Protein AF-A0A377LPP9-F1 (afdb_monomer)

Organism: Enterobacter cloacae (NCBI:txid550)

InterPro domains:
  IPR012340 Nucleic acid-binding, OB-fold [G3DSA:2.40.50.140] (1-60)
  IPR012340 Nucleic acid-binding, OB-fold [SSF50249] (2-97)
  IPR027417 P-loop containing nucleoside triphosphate hydrolase [G3DSA:3.40.50.300] (129-237)
  IPR027417 P-loop containing nucleoside triphosphate hydrolase [SSF52540] (126-232)
  IPR033454 RecG, wedge domain [PF17191] (4-92)
  IPR047112 ATP-dependent DNA helicase RecG/Transcription-repair-coupling factor [PTHR47964] (2-232)

Radius of gyration: 35.15 Å; Cα contacts (8 Å, |Δi|>4): 228; chains: 1; bounding box: 82×68×80 Å

Mean predicted aligned error: 13.07 Å

Nearest PDB structures (foldseek):
  1gm5-assembly1_A  TM=6.684E-01  e=4.687E-09  Thermotoga maritima
  6ac6-assembly2_A  TM=9.155E-01  e=3.075E-01  Mycolicibacterium smegmatis MC2 155
  6ac8-assembly3_B  TM=7.344E-01  e=1.967E-01  Mycolicibacterium smegmatis MC2 155
  8c5y-assembly1_B  TM=3.964E-01  e=4.509E-01  Pyrococcus abyssi

pLDDT: mean 82.76, std 15.71, range [29.06, 96.25]

Secondary structure (DSSP, 8-state):
-EEEEEE-SS-EEEEEESS--HHHHHHT-TT-EEEEES-EEEETTEEEEES-EEEEE-SS------SS--------TT--HHHHHHHHHHHHHHHHHSPPPP-S-HHHHTTSPPHHHHHHHHHS--TTS-HHHHHTT-SHHHHHHHHHHHHHHHHHHHHHHHHHHTS-----B--HHHHHHHTTTSSSPPPHHHHHHHHHHHHHHTSSS---------TTS-HHHHHHHHHS--B---------------------

Structure (mmCIF, N/CA/C/O backbone):
data_AF-A0A377LPP9-F1
#
_entry.id   AF-A0A377LPP9-F1
#
loop_
_atom_site.group_PDB
_atom_site.id
_atom_site.type_symbol
_atom_site.label_atom_id
_atom_site.label_alt_id
_atom_site.label_comp_id
_atom_site.label_asym_id
_atom_site.label_entity_id
_atom_site.label_seq_id
_atom_site.pdbx_PDB_ins_code
_atom_site.Cartn_x
_atom_site.Cartn_y
_atom_site.Cartn_z
_atom_site.occupancy
_atom_site.B_iso_or_equiv
_atom_site.auth_seq_id
_atom_site.auth_comp_id
_atom_site.auth_asym_id
_atom_site.auth_atom_id
_atom_site.pdbx_PDB_model_num
ATOM 1 N N . MET A 1 1 ? -4.832 -7.764 38.577 1.00 83.69 1 MET A N 1
ATOM 2 C CA . MET A 1 1 ? -5.982 -8.136 37.727 1.00 83.69 1 MET A CA 1
ATOM 3 C C . MET A 1 1 ? -7.219 -7.376 38.187 1.00 83.69 1 MET A C 1
ATOM 5 O O . MET A 1 1 ? -7.525 -7.412 39.371 1.00 83.69 1 MET A O 1
ATOM 9 N N . MET A 1 2 ? -7.893 -6.678 37.275 1.00 89.69 2 MET A N 1
ATOM 10 C CA . MET A 1 2 ? -9.158 -5.977 37.513 1.00 89.69 2 MET A CA 1
ATOM 11 C C . MET A 1 2 ? -10.279 -6.705 36.769 1.00 89.69 2 MET A C 1
ATOM 13 O O . MET A 1 2 ? -10.082 -7.148 35.635 1.00 89.69 2 MET A O 1
ATOM 17 N N . THR A 1 3 ? -11.445 -6.820 37.402 1.00 91.00 3 THR A N 1
ATOM 18 C CA . THR A 1 3 ? -12.661 -7.331 36.759 1.00 91.00 3 THR A CA 1
ATOM 19 C C . THR A 1 3 ? -13.753 -6.279 36.850 1.00 91.00 3 THR A C 1
ATOM 21 O O . THR A 1 3 ? -13.881 -5.614 37.876 1.00 91.00 3 THR A O 1
ATOM 24 N N . CYS A 1 4 ? -14.491 -6.100 35.761 1.00 91.94 4 CYS A N 1
ATOM 25 C CA . CYS A 1 4 ? -15.640 -5.211 35.680 1.00 91.94 4 CYS A CA 1
ATOM 26 C C . CYS A 1 4 ? -16.805 -6.026 35.118 1.00 91.94 4 CYS A C 1
ATOM 28 O O . CYS A 1 4 ? -16.642 -6.708 34.106 1.00 91.94 4 CYS A O 1
ATOM 30 N N . GLN A 1 5 ? -17.947 -6.016 35.799 1.00 92.69 5 GLN A N 1
ATOM 31 C CA . GLN A 1 5 ? -19.149 -6.694 35.326 1.00 92.69 5 GLN A CA 1
ATOM 32 C C . GLN A 1 5 ? -20.027 -5.683 34.605 1.00 92.69 5 GLN A C 1
ATOM 34 O O . GLN A 1 5 ? -20.339 -4.629 35.155 1.00 92.69 5 GLN A O 1
ATOM 39 N N . ILE A 1 6 ? -20.418 -6.023 33.384 1.00 92.06 6 ILE A N 1
ATOM 40 C CA . ILE A 1 6 ? -21.368 -5.248 32.594 1.00 92.06 6 ILE A CA 1
ATOM 41 C C . ILE A 1 6 ? -22.641 -6.067 32.408 1.00 92.06 6 ILE A C 1
ATOM 43 O O . ILE A 1 6 ? -22.590 -7.295 32.319 1.00 92.06 6 ILE A O 1
ATOM 47 N N . SER A 1 7 ? -23.781 -5.383 32.373 1.00 90.19 7 SER A N 1
ATOM 48 C CA . SER A 1 7 ? -25.088 -5.991 32.139 1.00 90.19 7 SER A CA 1
ATOM 49 C C . SER A 1 7 ? -25.879 -5.149 31.151 1.00 90.19 7 SER A C 1
ATOM 51 O O . SER A 1 7 ? -25.859 -3.921 31.221 1.00 90.19 7 SER A O 1
ATOM 53 N N . ASP A 1 8 ? -26.581 -5.824 30.249 1.00 88.44 8 ASP A N 1
ATOM 54 C CA . ASP A 1 8 ? -27.534 -5.235 29.308 1.00 88.44 8 ASP A CA 1
ATOM 55 C C . ASP A 1 8 ? -28.998 -5.422 29.760 1.00 88.44 8 ASP A C 1
ATOM 57 O O . ASP A 1 8 ? -29.925 -5.123 29.013 1.00 88.44 8 ASP A O 1
ATOM 61 N N . GLY A 1 9 ? -29.211 -5.927 30.981 1.00 87.31 9 GLY A N 1
ATOM 62 C CA . GLY A 1 9 ? -30.522 -6.287 31.527 1.00 87.31 9 GLY A CA 1
ATOM 63 C C . GLY A 1 9 ? -30.959 -7.729 31.247 1.00 87.31 9 GLY A C 1
ATOM 64 O O . GLY A 1 9 ? -31.832 -8.229 31.953 1.00 87.31 9 GLY A O 1
ATOM 65 N N . THR A 1 10 ? -30.344 -8.425 30.286 1.00 90.25 10 THR A N 1
ATOM 66 C CA . THR A 1 10 ? -30.654 -9.832 29.962 1.00 90.25 10 THR A CA 1
ATOM 67 C C . THR A 1 10 ? -29.602 -10.805 30.484 1.00 90.25 10 THR A C 1
ATOM 69 O O . THR A 1 10 ? -29.908 -11.956 30.796 1.00 90.25 10 THR A O 1
ATOM 72 N N . GLY A 1 11 ? -28.364 -10.338 30.630 1.00 88.50 11 GLY A N 1
ATOM 73 C CA . GLY A 1 11 ? -27.263 -11.135 31.142 1.00 88.50 11 GLY A CA 1
ATOM 74 C C . GLY A 1 11 ? -26.175 -10.295 31.790 1.00 88.50 11 GLY A C 1
ATOM 75 O O . GLY A 1 11 ? -26.271 -9.071 31.915 1.00 88.50 11 GLY A O 1
ATOM 76 N N . ILE A 1 12 ? -25.124 -10.986 32.223 1.00 92.56 12 ILE A N 1
ATOM 77 C CA . ILE A 1 12 ? -23.918 -10.381 32.785 1.00 92.56 12 ILE A CA 1
ATOM 78 C C . ILE A 1 12 ? -22.717 -10.928 32.022 1.00 92.56 12 ILE A C 1
ATOM 80 O O . ILE A 1 12 ? -22.589 -12.140 31.830 1.00 92.56 12 ILE A O 1
ATOM 84 N N . LEU A 1 13 ? -21.817 -10.032 31.628 1.00 94.00 13 LEU A N 1
ATOM 85 C CA . LEU A 1 13 ? -20.527 -10.366 31.042 1.00 94.00 13 LEU A CA 1
ATOM 86 C C . LEU A 1 13 ? -19.410 -9.760 31.892 1.00 94.00 13 LEU A C 1
ATOM 88 O O . LEU A 1 13 ? -19.489 -8.615 32.337 1.00 94.00 13 LEU A O 1
ATOM 92 N N . THR A 1 14 ? -18.352 -10.535 32.124 1.00 94.19 14 THR A N 1
ATOM 93 C CA . THR A 1 14 ? -17.194 -10.075 32.900 1.00 94.19 14 THR A CA 1
ATOM 94 C C . THR A 1 14 ? -16.076 -9.601 31.975 1.00 94.19 14 THR A C 1
ATOM 96 O O . THR A 1 14 ? -15.473 -10.390 31.252 1.00 94.19 14 THR A O 1
ATOM 99 N N . MET A 1 15 ? -15.731 -8.319 32.034 1.00 93.25 15 MET A N 1
ATOM 100 C CA . MET A 1 15 ? -14.530 -7.777 31.400 1.00 93.25 15 MET A CA 1
ATOM 101 C C . MET A 1 15 ? -13.328 -7.972 32.326 1.00 93.25 15 MET A C 1
ATOM 103 O O . MET A 1 15 ? -13.357 -7.569 33.494 1.00 93.25 15 MET A O 1
ATOM 107 N N . ARG A 1 16 ? -12.252 -8.573 31.815 1.00 92.19 16 ARG A N 1
ATOM 108 C CA . ARG A 1 16 ? -11.035 -8.874 32.577 1.00 92.19 16 ARG A CA 1
ATOM 109 C C . ARG A 1 16 ? -9.830 -8.132 32.014 1.00 92.19 16 ARG A C 1
ATOM 111 O O . ARG A 1 16 ? -9.505 -8.263 30.837 1.00 92.19 16 ARG A O 1
ATOM 118 N N . PHE A 1 17 ? -9.115 -7.438 32.896 1.00 91.56 17 PHE A N 1
ATOM 119 C CA . PHE A 1 17 ? -7.888 -6.715 32.571 1.00 91.56 17 PHE A CA 1
ATOM 120 C C . PHE A 1 17 ? -6.732 -7.199 33.457 1.00 91.56 17 PHE A C 1
ATOM 122 O O . PHE A 1 17 ? -6.772 -7.063 34.685 1.00 91.56 17 PHE A O 1
ATOM 129 N N . PHE A 1 18 ? -5.682 -7.757 32.853 1.00 88.06 18 PHE A N 1
ATOM 130 C CA . PHE A 1 18 ? -4.459 -8.130 33.571 1.00 88.06 18 PHE A CA 1
ATOM 131 C C . PHE A 1 18 ? -3.596 -6.899 33.857 1.00 88.06 18 PHE A C 1
ATOM 133 O O . PHE A 1 18 ? -3.227 -6.675 35.010 1.00 88.06 18 PHE A O 1
ATOM 140 N N . ASN A 1 19 ? -3.413 -6.052 32.841 1.00 83.38 19 ASN A N 1
ATOM 141 C CA . ASN A 1 19 ? -2.736 -4.759 32.938 1.00 83.38 19 ASN A CA 1
ATOM 142 C C . ASN A 1 19 ? -3.756 -3.617 32.987 1.00 83.38 19 ASN A C 1
ATOM 144 O O . ASN A 1 19 ? -4.552 -3.457 32.060 1.00 83.38 19 ASN A O 1
ATOM 148 N N . PHE A 1 20 ? -3.733 -2.825 34.061 1.00 86.56 20 PHE A N 1
ATOM 149 C CA . PHE A 1 20 ? -4.618 -1.675 34.238 1.00 86.56 20 PHE A CA 1
ATOM 150 C C . PHE A 1 20 ? -3.944 -0.536 35.000 1.00 86.56 20 PHE A C 1
ATOM 152 O O . PHE A 1 20 ? -2.993 -0.757 35.745 1.00 86.56 20 PHE A O 1
ATOM 159 N N . ASN A 1 21 ? -4.452 0.684 34.820 1.00 85.94 21 ASN A N 1
ATOM 160 C CA . ASN A 1 21 ? -4.025 1.867 35.563 1.00 85.94 21 ASN A CA 1
ATOM 161 C C . ASN A 1 21 ? -5.194 2.452 36.379 1.00 85.94 21 ASN A C 1
ATOM 163 O O . ASN A 1 21 ? -6.354 2.063 36.211 1.00 85.94 21 ASN A O 1
ATOM 167 N N . ALA A 1 22 ? -4.886 3.393 37.275 1.00 87.06 22 ALA A N 1
ATOM 168 C CA . ALA A 1 22 ? -5.891 4.034 38.125 1.00 87.06 22 ALA A CA 1
ATOM 169 C C . ALA A 1 22 ? -6.962 4.782 37.309 1.00 87.06 22 ALA A C 1
ATOM 171 O O . ALA A 1 22 ? -8.141 4.724 37.647 1.00 87.06 22 ALA A O 1
ATOM 172 N N . ALA A 1 23 ? -6.571 5.412 36.196 1.00 85.94 23 ALA A N 1
ATOM 173 C CA . ALA A 1 23 ? -7.496 6.100 35.299 1.00 85.94 23 ALA A CA 1
ATOM 174 C C . ALA A 1 23 ? -8.552 5.147 34.711 1.00 85.94 23 ALA A C 1
ATOM 176 O O . ALA A 1 23 ? -9.738 5.465 34.729 1.00 85.94 23 ALA A O 1
ATOM 177 N N . MET A 1 24 ? -8.146 3.950 34.271 1.00 86.38 24 MET A N 1
ATOM 178 C CA . MET A 1 24 ? -9.060 2.924 33.768 1.00 86.38 24 MET A CA 1
ATOM 179 C C . MET A 1 24 ? -10.048 2.482 34.851 1.00 86.38 24 MET A C 1
ATOM 181 O O . MET A 1 24 ? -11.252 2.461 34.596 1.00 86.38 24 MET A O 1
ATOM 185 N N . LYS A 1 25 ? -9.565 2.207 36.069 1.00 86.62 25 LYS A N 1
ATOM 186 C CA . LYS A 1 25 ? -10.429 1.851 37.205 1.00 86.62 25 LYS A CA 1
ATOM 187 C C . LYS A 1 25 ? -11.464 2.944 37.501 1.00 86.62 25 LYS A C 1
ATOM 189 O O . LYS A 1 25 ? -12.626 2.627 37.716 1.00 86.62 25 LYS A O 1
ATOM 194 N N . ASN A 1 26 ? -11.054 4.212 37.473 1.00 86.44 26 ASN A N 1
ATOM 195 C CA . ASN A 1 26 ? -11.946 5.344 37.731 1.00 86.44 26 ASN A CA 1
ATOM 196 C C . ASN A 1 26 ? -12.954 5.560 36.591 1.00 86.44 26 ASN A C 1
ATOM 198 O O . ASN A 1 26 ? -14.099 5.920 36.847 1.00 86.44 26 ASN A O 1
ATOM 202 N N . SER A 1 27 ? -12.548 5.319 35.339 1.00 85.38 27 SER A N 1
ATOM 203 C CA . SER A 1 27 ? -13.442 5.427 34.178 1.00 85.38 27 SER A CA 1
ATOM 204 C C . SER A 1 27 ? -14.536 4.355 34.175 1.00 85.38 27 SER A C 1
ATOM 206 O O . SER A 1 27 ? -15.661 4.631 33.777 1.00 85.38 27 SER A O 1
ATOM 208 N N . LEU A 1 28 ? -14.230 3.154 34.677 1.00 88.69 28 LEU A N 1
ATOM 209 C CA . LEU A 1 28 ? -15.149 2.015 34.770 1.00 88.69 28 LEU A CA 1
ATOM 210 C C . LEU A 1 28 ? -15.847 1.947 36.140 1.00 88.69 28 LEU A C 1
ATOM 212 O O . LEU A 1 28 ? -16.039 0.868 36.702 1.00 88.69 28 LEU A O 1
ATOM 216 N N . ALA A 1 29 ? -16.199 3.107 36.699 1.00 86.44 29 ALA A N 1
ATOM 217 C CA . ALA A 1 29 ? -16.970 3.183 37.932 1.00 86.44 29 ALA A CA 1
ATOM 218 C C . ALA A 1 29 ? -18.397 2.641 37.737 1.00 86.44 29 ALA A C 1
ATOM 220 O O . ALA A 1 29 ? -18.973 2.708 36.649 1.00 86.44 29 ALA A O 1
ATOM 221 N N . THR A 1 30 ? -18.980 2.123 38.817 1.00 87.81 30 THR A N 1
ATOM 222 C CA . THR A 1 30 ? -20.346 1.592 38.823 1.00 87.81 30 THR A CA 1
ATOM 223 C C . THR A 1 30 ? -21.351 2.633 38.327 1.00 87.81 30 THR A C 1
ATOM 225 O O . THR A 1 30 ? -21.259 3.808 38.673 1.00 87.81 30 THR A O 1
ATOM 228 N N . GLY A 1 31 ? -22.323 2.190 37.527 1.00 85.88 31 GLY A N 1
ATOM 229 C CA . GLY A 1 31 ? -23.376 3.046 36.971 1.00 85.88 31 GLY A CA 1
ATOM 230 C C . GLY A 1 31 ? -23.037 3.681 35.620 1.00 85.88 31 GLY A C 1
ATOM 231 O O . GLY A 1 31 ? -23.916 4.265 34.994 1.00 85.88 31 GLY A O 1
ATOM 232 N N . ARG A 1 32 ? -21.800 3.537 35.127 1.00 86.25 32 ARG A N 1
ATOM 233 C CA . ARG A 1 32 ? -21.422 3.999 33.786 1.00 86.25 32 ARG A CA 1
ATOM 234 C C . ARG A 1 32 ? -21.884 3.028 32.700 1.00 86.25 32 ARG A C 1
ATOM 236 O O . ARG A 1 32 ? -21.791 1.812 32.862 1.00 86.25 32 ARG A O 1
ATOM 243 N N . ARG A 1 33 ? -22.323 3.571 31.561 1.00 85.88 33 ARG A N 1
ATOM 244 C CA . ARG A 1 33 ? -22.554 2.792 30.337 1.00 85.88 33 ARG A CA 1
ATOM 245 C C . ARG A 1 33 ? -21.243 2.603 29.587 1.00 85.88 33 ARG A C 1
ATOM 247 O O . ARG A 1 33 ? -20.455 3.538 29.450 1.00 85.88 33 ARG A O 1
ATOM 254 N N . VAL A 1 34 ? -21.017 1.390 29.098 1.00 88.12 34 VAL A N 1
ATOM 255 C CA . VAL A 1 34 ? -19.781 1.014 28.411 1.00 88.12 34 VAL A CA 1
ATOM 256 C C . VAL A 1 34 ? -20.133 0.304 27.114 1.00 88.12 34 VAL A C 1
ATOM 258 O O . VAL A 1 34 ? -20.890 -0.662 27.117 1.00 88.12 34 VAL A O 1
ATOM 261 N N . LEU A 1 35 ? -19.555 0.772 26.013 1.00 87.12 35 LEU A N 1
ATOM 262 C CA . LEU A 1 35 ? -19.480 0.027 24.763 1.00 87.12 35 LEU A CA 1
ATOM 263 C C . LEU A 1 35 ? -18.208 -0.809 24.816 1.00 87.12 35 LEU A C 1
ATOM 265 O O . LEU A 1 35 ? -17.119 -0.248 24.922 1.00 87.12 35 LEU A O 1
ATOM 269 N N . ALA A 1 36 ? -18.342 -2.129 24.769 1.00 88.38 36 ALA A N 1
ATOM 270 C CA . ALA A 1 36 ? -17.217 -3.052 24.759 1.00 88.38 36 ALA A CA 1
ATOM 271 C C . ALA A 1 36 ? -17.227 -3.865 23.462 1.00 88.38 36 ALA A C 1
ATOM 273 O O . ALA A 1 36 ? -18.268 -4.373 23.049 1.00 88.38 36 ALA A O 1
ATOM 274 N N . TYR A 1 37 ? -16.058 -3.995 22.842 1.00 87.31 37 TYR A N 1
ATOM 275 C CA . TYR A 1 37 ? -15.826 -4.811 21.661 1.00 87.31 37 TYR A CA 1
ATOM 276 C C . TYR A 1 37 ? -14.675 -5.778 21.929 1.00 87.31 37 TYR A C 1
ATOM 278 O O . TYR A 1 37 ? -13.595 -5.394 22.384 1.00 87.31 37 TYR A O 1
ATOM 286 N N . GLY A 1 38 ? -14.909 -7.055 21.655 1.00 87.56 38 GLY A N 1
ATOM 287 C CA . GLY A 1 38 ? -13.921 -8.101 21.858 1.00 87.56 38 GLY A CA 1
ATOM 288 C C . GLY A 1 38 ? -14.527 -9.490 21.747 1.00 87.56 38 GLY A C 1
ATOM 289 O O . GLY A 1 38 ? -15.739 -9.664 21.634 1.00 87.56 38 GLY A O 1
ATOM 290 N N . GLU A 1 39 ? -13.659 -10.493 21.791 1.00 91.50 39 GLU A N 1
ATOM 291 C CA . GLU A 1 39 ? -14.069 -11.891 21.748 1.00 91.50 39 GLU A CA 1
ATOM 292 C C . GLU A 1 39 ? -14.652 -12.314 23.106 1.00 91.50 39 GLU A C 1
ATOM 294 O O . GLU A 1 39 ? -13.959 -12.297 24.129 1.00 91.50 39 GLU A O 1
ATOM 299 N N . ALA A 1 40 ? -15.930 -12.701 23.120 1.00 92.25 40 ALA A N 1
ATOM 300 C CA . ALA A 1 40 ? -16.576 -13.262 24.301 1.00 92.25 40 ALA A CA 1
ATOM 301 C C . ALA A 1 40 ? -16.269 -14.762 24.407 1.00 92.25 40 ALA A C 1
ATOM 303 O O . ALA A 1 40 ? -16.637 -15.549 23.535 1.00 92.25 40 ALA A O 1
ATOM 304 N N . LYS A 1 41 ? -15.622 -15.171 25.500 1.00 91.69 41 LYS A N 1
ATOM 305 C CA . LYS A 1 41 ? -15.301 -16.572 25.806 1.00 91.69 41 LYS A CA 1
ATOM 306 C C . LYS A 1 41 ? -16.061 -17.043 27.030 1.00 91.69 41 LYS A C 1
ATOM 308 O O . LYS A 1 41 ? -16.430 -16.261 27.901 1.00 91.69 41 LYS A O 1
ATOM 313 N N . ARG A 1 42 ? -16.285 -18.351 27.124 1.00 91.62 42 ARG A N 1
ATOM 314 C CA . ARG A 1 42 ? -16.904 -18.957 28.304 1.00 91.62 42 ARG A CA 1
ATOM 315 C C . ARG A 1 42 ? -15.833 -19.166 29.377 1.00 91.62 42 ARG A C 1
ATOM 317 O O . ARG A 1 42 ? -14.965 -20.021 29.231 1.00 91.62 42 ARG A O 1
ATOM 324 N N . GLY A 1 43 ? -15.880 -18.354 30.424 1.00 84.06 43 GLY A N 1
ATOM 325 C CA . GLY A 1 43 ? -15.017 -18.449 31.596 1.00 84.06 43 GLY A CA 1
ATOM 326 C C . GLY A 1 43 ? -15.620 -19.310 32.707 1.00 84.06 43 GLY A C 1
ATOM 327 O O . GLY A 1 43 ? -16.716 -19.857 32.588 1.00 84.06 43 GLY A O 1
ATOM 328 N N . LYS A 1 44 ? -14.910 -19.383 33.839 1.00 80.06 44 LYS A N 1
ATOM 329 C CA . LYS A 1 44 ? -15.309 -20.178 35.018 1.00 80.06 44 LYS A CA 1
ATOM 330 C C . LYS A 1 44 ? -16.650 -19.745 35.632 1.00 80.06 44 LYS A C 1
ATOM 332 O O . LYS A 1 44 ? -17.350 -20.576 36.195 1.00 80.06 44 LYS A O 1
ATOM 337 N N . TYR A 1 45 ? -16.993 -18.460 35.527 1.00 80.12 45 TYR A N 1
ATOM 338 C CA . TYR A 1 45 ? -18.174 -17.863 36.165 1.00 80.12 45 TYR A CA 1
ATOM 339 C C . TYR A 1 45 ? -19.191 -17.293 35.164 1.00 80.12 45 TYR A C 1
ATOM 341 O O . TYR A 1 45 ? -20.088 -16.559 35.560 1.00 80.12 45 TYR A O 1
ATOM 349 N N . GLY A 1 46 ? -19.053 -17.603 33.871 1.00 88.75 46 GLY A N 1
ATOM 350 C CA . GLY A 1 46 ? -19.923 -17.075 32.817 1.00 88.75 46 GLY A CA 1
ATOM 351 C C . GLY A 1 46 ? -19.141 -16.535 31.626 1.00 88.75 46 GLY A C 1
ATOM 352 O O . GLY A 1 46 ? -17.961 -16.838 31.458 1.00 88.75 46 GLY A O 1
ATOM 353 N N . ALA A 1 47 ? -19.808 -15.754 30.779 1.00 92.88 47 ALA A N 1
ATOM 354 C CA . ALA A 1 47 ? -19.165 -15.103 29.645 1.00 92.88 47 ALA A CA 1
ATOM 355 C C . ALA A 1 47 ? -18.145 -14.059 30.126 1.00 92.88 47 ALA A C 1
ATOM 357 O O . ALA A 1 47 ? -18.428 -13.247 31.011 1.00 92.88 47 ALA A O 1
ATOM 358 N N . GLU A 1 48 ? -16.956 -14.073 29.532 1.00 93.88 48 GLU A N 1
ATOM 359 C CA . GLU A 1 48 ? -15.892 -13.126 29.822 1.00 93.88 48 GLU A CA 1
ATOM 360 C C . GLU A 1 48 ? -15.190 -12.629 28.559 1.00 93.88 48 GLU A C 1
ATOM 362 O O . GLU A 1 48 ? -15.011 -13.369 27.595 1.00 93.88 48 GLU A O 1
ATOM 367 N N . MET A 1 49 ? -14.766 -11.367 28.586 1.00 94.00 49 MET A N 1
ATOM 368 C CA . MET A 1 49 ? -13.904 -10.761 27.571 1.00 94.00 49 MET A CA 1
ATOM 369 C C . MET A 1 49 ? -12.568 -10.401 28.212 1.00 94.00 49 MET A C 1
ATOM 371 O O . MET A 1 49 ? -12.522 -9.688 29.219 1.00 94.00 49 MET A O 1
ATOM 375 N N . ILE A 1 50 ? -11.473 -10.886 27.632 1.00 91.31 50 ILE A N 1
ATOM 376 C CA . ILE A 1 50 ? -10.117 -10.588 28.098 1.00 91.31 50 ILE A CA 1
ATOM 377 C C . ILE A 1 50 ? -9.582 -9.414 27.286 1.00 91.31 50 ILE A C 1
ATOM 379 O O . ILE A 1 50 ? -9.487 -9.514 26.069 1.00 91.31 50 ILE A O 1
ATOM 383 N N . HIS A 1 51 ? -9.213 -8.326 27.963 1.00 88.00 51 HIS A N 1
ATOM 384 C CA . HIS A 1 51 ? -8.717 -7.099 27.333 1.00 88.00 51 HIS A CA 1
ATOM 385 C C . HIS A 1 51 ? -9.576 -6.599 26.149 1.00 88.00 51 HIS A C 1
ATOM 387 O O . HIS A 1 51 ? -9.027 -6.346 25.077 1.00 88.00 51 HIS A O 1
ATOM 393 N N . PRO A 1 52 ? -10.905 -6.436 26.322 1.00 89.25 52 PRO A N 1
ATOM 394 C CA . PRO A 1 52 ? -11.732 -5.840 25.277 1.00 89.25 52 PRO A CA 1
ATOM 395 C C . PRO A 1 52 ? -11.317 -4.387 25.021 1.00 89.25 52 PRO A C 1
ATOM 397 O O . PRO A 1 52 ? -10.915 -3.668 25.945 1.00 89.25 52 PRO A O 1
ATOM 400 N N . GLU A 1 53 ? -11.477 -3.936 23.779 1.00 84.38 53 GLU A N 1
ATOM 401 C CA . GLU A 1 53 ? -11.522 -2.504 23.501 1.00 84.38 53 GLU A CA 1
ATOM 402 C C . GLU A 1 53 ? -12.834 -1.960 24.069 1.00 84.38 53 GLU A C 1
ATOM 404 O O . GLU A 1 53 ? -13.889 -2.582 23.933 1.00 84.38 53 GLU A O 1
ATOM 409 N N . TYR A 1 54 ? -12.786 -0.820 24.754 1.00 86.50 54 TYR A N 1
ATOM 410 C CA . TYR A 1 54 ? -13.980 -0.257 25.369 1.00 86.50 54 TYR A CA 1
ATOM 411 C C . TYR A 1 54 ? -14.005 1.267 25.293 1.00 86.50 54 TYR A C 1
ATOM 413 O O . TYR A 1 54 ? -12.969 1.934 25.247 1.00 86.50 54 TYR A O 1
ATOM 421 N N . ARG A 1 55 ? -15.217 1.818 25.313 1.00 82.56 55 ARG A N 1
ATOM 422 C CA . ARG A 1 55 ? -15.498 3.245 25.465 1.00 82.56 55 ARG A CA 1
ATOM 423 C C . ARG A 1 55 ? -16.533 3.436 26.559 1.00 82.56 55 ARG A C 1
ATOM 425 O O . ARG A 1 55 ? -17.565 2.771 26.565 1.00 82.56 55 ARG A O 1
ATOM 432 N N . VAL A 1 56 ? -16.253 4.355 27.475 1.00 83.75 56 VAL A N 1
ATOM 433 C CA . VAL A 1 56 ? -17.203 4.768 28.511 1.00 83.75 56 VAL A CA 1
ATOM 434 C C . VAL A 1 56 ? -18.044 5.901 27.940 1.00 83.75 56 VAL A C 1
ATOM 436 O O . VAL A 1 56 ? -17.488 6.897 27.479 1.00 83.75 56 VAL A O 1
ATOM 439 N N . GLN A 1 57 ? -19.363 5.742 27.944 1.00 74.06 57 GLN A N 1
ATOM 440 C CA . GLN A 1 57 ? -20.285 6.816 27.590 1.00 74.06 57 GLN A CA 1
ATOM 441 C C . GLN A 1 57 ? -20.571 7.699 28.805 1.00 74.06 57 GLN A C 1
ATOM 443 O O . GLN A 1 57 ? -20.614 7.221 29.942 1.00 74.06 57 GLN A O 1
ATOM 448 N N . GLY A 1 58 ? -20.744 8.997 28.543 1.00 63.75 58 GLY A N 1
ATOM 449 C CA . GLY A 1 58 ? -21.276 9.945 29.520 1.00 63.75 58 GLY A CA 1
ATOM 450 C C . GLY A 1 58 ? -22.725 9.622 29.900 1.00 63.75 58 GLY A C 1
ATOM 451 O O . GLY A 1 58 ? -23.319 8.665 29.398 1.00 63.75 58 GLY A O 1
ATOM 452 N N . ASP A 1 59 ? -23.295 10.408 30.812 1.00 48.72 59 ASP A N 1
ATOM 453 C CA . ASP A 1 59 ? -24.631 10.128 31.334 1.00 48.72 59 ASP A CA 1
ATOM 454 C C . ASP A 1 59 ? -25.715 10.325 30.253 1.00 48.72 59 ASP A C 1
ATOM 456 O O . ASP A 1 59 ? -25.877 11.403 29.690 1.00 48.72 59 ASP A O 1
ATOM 460 N N . LEU A 1 60 ? -26.481 9.252 30.020 1.00 49.31 60 LEU A N 1
ATOM 461 C CA . LEU A 1 60 ? -27.830 9.218 29.429 1.00 49.31 60 LEU A CA 1
ATOM 462 C C . LEU A 1 60 ? -28.027 9.504 27.925 1.00 49.31 60 LEU A C 1
ATOM 464 O O . LEU A 1 60 ? -29.180 9.595 27.505 1.00 49.31 60 LEU A O 1
ATOM 468 N N . SER A 1 61 ? -26.996 9.537 27.079 1.00 53.72 61 SER A N 1
ATOM 469 C CA . SER A 1 61 ? -27.218 9.546 25.621 1.00 53.72 61 SER A CA 1
ATOM 470 C C . SER A 1 61 ? -27.381 8.134 25.033 1.00 53.72 61 SER A C 1
ATOM 472 O O . SER A 1 61 ? -26.859 7.137 25.546 1.00 53.72 61 SER A O 1
ATOM 474 N N . THR A 1 62 ? -28.174 8.034 23.962 1.00 56.53 62 THR A N 1
ATOM 475 C CA . THR A 1 62 ? -28.227 6.870 23.062 1.00 56.53 62 THR A CA 1
ATOM 476 C C . THR A 1 62 ? -26.822 6.476 22.623 1.00 56.53 62 THR A C 1
ATOM 478 O O . THR A 1 62 ? -25.984 7.364 22.455 1.00 56.53 62 THR A O 1
ATOM 481 N N . PRO A 1 63 ? -26.537 5.178 22.411 1.00 57.53 63 PRO A N 1
ATOM 482 C CA . PRO A 1 63 ? -25.208 4.785 22.007 1.00 57.53 63 PRO A CA 1
ATOM 483 C C . PRO A 1 63 ? -24.864 5.386 20.640 1.00 57.53 63 PRO A C 1
ATOM 485 O O . PRO A 1 63 ? -25.386 4.939 19.624 1.00 57.53 63 PRO A O 1
ATOM 488 N N . GLU A 1 64 ? -23.992 6.396 20.621 1.00 60.16 64 GLU A N 1
ATOM 489 C CA . GLU A 1 64 ? -23.402 6.920 19.386 1.00 60.16 64 GLU A CA 1
ATOM 490 C C . GLU A 1 64 ? -22.488 5.840 18.802 1.00 60.16 64 GLU A C 1
ATOM 492 O O . GLU A 1 64 ? -21.341 5.649 19.223 1.00 60.16 64 GLU A O 1
ATOM 497 N N . LEU A 1 65 ? -23.046 5.064 17.877 1.00 66.62 65 LEU A N 1
ATOM 498 C CA . LEU A 1 65 ? -22.282 4.166 17.028 1.00 66.62 65 LEU A CA 1
ATOM 499 C C . LEU A 1 65 ? -21.453 5.006 16.058 1.00 66.62 65 LEU A C 1
ATOM 501 O O . LEU A 1 65 ? -21.882 6.066 15.608 1.00 66.62 65 LEU A O 1
ATOM 505 N N . GLN A 1 66 ? -20.248 4.534 15.748 1.00 69.06 66 GLN A N 1
ATOM 506 C CA . GLN A 1 66 ? -19.406 5.218 14.775 1.00 69.06 66 GLN A CA 1
ATOM 507 C C . GLN A 1 66 ? -20.077 5.186 13.400 1.00 69.06 66 GLN A C 1
ATOM 509 O O . GLN A 1 66 ? -20.496 4.132 12.929 1.00 69.06 66 GLN A O 1
ATOM 514 N N . GLU A 1 67 ? -20.102 6.333 12.727 1.00 78.75 67 GLU A N 1
ATOM 515 C CA . GLU A 1 67 ? -20.566 6.462 11.339 1.00 78.75 67 GLU A CA 1
ATOM 516 C C . GLU A 1 67 ? -19.536 5.954 10.319 1.00 78.75 67 GLU A C 1
ATOM 518 O O . GLU A 1 67 ? -19.673 6.192 9.122 1.00 78.75 67 GLU A O 1
ATOM 523 N N . THR A 1 68 ? -18.471 5.290 10.781 1.00 84.31 68 THR A N 1
ATOM 524 C CA . THR A 1 68 ? -17.363 4.775 9.967 1.00 84.31 68 THR A CA 1
ATOM 525 C C . THR A 1 68 ? -16.865 3.453 10.542 1.00 84.31 68 THR A C 1
ATOM 527 O O . THR A 1 68 ? -16.960 3.211 11.749 1.00 84.31 68 THR A O 1
ATOM 530 N N . LEU A 1 69 ? -16.339 2.579 9.686 1.00 85.25 69 LEU A N 1
ATOM 531 C CA . LEU A 1 69 ? -1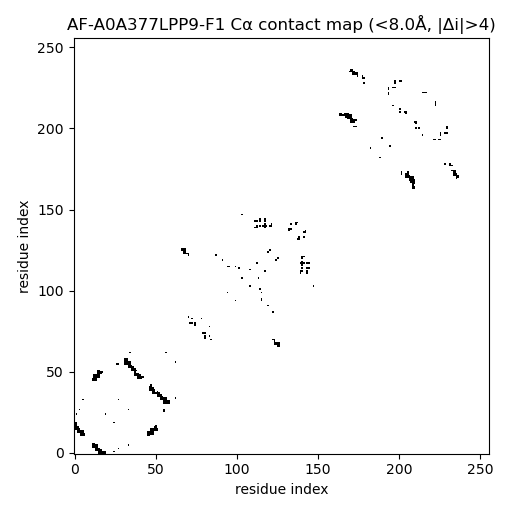5.669 1.359 10.126 1.00 85.25 69 LEU A CA 1
ATOM 532 C C . LEU A 1 69 ? -14.333 1.712 10.790 1.00 85.25 69 LEU A C 1
ATOM 534 O O . LEU A 1 69 ? -13.662 2.673 10.410 1.00 85.25 69 LEU A O 1
ATOM 538 N N . THR A 1 70 ? -13.923 0.919 11.780 1.00 86.44 70 THR A N 1
ATOM 539 C CA . THR A 1 70 ? -12.693 1.177 12.535 1.00 86.44 70 THR A CA 1
ATOM 540 C C . THR A 1 70 ? -11.454 0.725 11.746 1.00 86.44 70 THR A C 1
ATOM 542 O O . THR A 1 70 ? -11.275 -0.479 11.548 1.00 86.44 70 THR A O 1
ATOM 545 N N . PRO A 1 71 ? -10.545 1.636 11.344 1.00 88.50 71 PRO A N 1
ATOM 546 C CA . PRO A 1 71 ? -9.340 1.255 10.618 1.00 88.50 71 PRO A CA 1
ATOM 547 C C . PRO A 1 71 ? -8.331 0.549 11.533 1.00 88.50 71 PRO A C 1
ATOM 549 O O . PRO A 1 71 ? -8.190 0.857 12.729 1.00 88.50 71 PRO A O 1
ATOM 552 N N . VAL A 1 72 ? -7.595 -0.385 10.934 1.00 89.62 72 VAL A N 1
ATOM 553 C CA . VAL A 1 72 ? -6.492 -1.118 11.559 1.00 89.62 72 VAL A CA 1
ATOM 554 C C . VAL A 1 72 ? -5.222 -0.810 10.779 1.00 89.62 72 VAL A C 1
ATOM 556 O O . VAL A 1 72 ? -5.130 -1.113 9.593 1.00 89.62 72 VAL A O 1
ATOM 559 N N . TYR A 1 73 ? -4.244 -0.205 11.450 1.00 92.31 73 TYR A N 1
ATOM 560 C CA . TYR A 1 73 ? -2.972 0.167 10.833 1.00 92.31 73 TYR A CA 1
ATOM 561 C C . TYR A 1 73 ? -1.851 -0.794 11.243 1.00 92.31 73 TYR A C 1
ATOM 563 O O . TYR A 1 73 ? -1.872 -1.299 12.366 1.00 92.31 73 TYR A O 1
ATOM 571 N N . PRO A 1 74 ? -0.834 -1.030 10.403 1.00 92.06 74 PRO A N 1
ATOM 572 C CA . PRO A 1 74 ? 0.390 -1.688 10.848 1.00 92.06 74 PRO A CA 1
ATOM 573 C C . PRO A 1 74 ? 1.034 -0.902 12.003 1.00 92.06 74 PRO A C 1
ATOM 575 O O . PRO A 1 74 ? 1.209 0.312 11.915 1.00 92.06 74 PRO A O 1
ATOM 578 N N . THR A 1 75 ? 1.370 -1.582 13.099 1.00 91.44 75 THR A N 1
ATOM 579 C CA . THR A 1 75 ? 1.961 -0.969 14.303 1.00 91.44 75 THR A CA 1
ATOM 580 C C . THR A 1 75 ? 3.368 -1.494 14.562 1.00 91.44 75 THR A C 1
ATOM 582 O O . THR A 1 75 ? 3.633 -2.675 14.346 1.00 91.44 75 THR A O 1
ATOM 585 N N . THR A 1 76 ? 4.240 -0.644 15.102 1.00 89.75 76 THR A N 1
ATOM 586 C CA . THR A 1 76 ? 5.567 -1.001 15.628 1.00 89.75 76 THR A CA 1
ATOM 587 C C . THR A 1 76 ? 5.586 -0.936 17.159 1.00 89.75 76 THR A C 1
ATOM 589 O O . THR A 1 76 ? 4.650 -0.426 17.783 1.00 89.75 76 THR A O 1
ATOM 592 N N . GLU A 1 77 ? 6.634 -1.474 17.790 1.00 87.75 77 GLU A N 1
ATOM 593 C CA . GLU A 1 77 ? 6.773 -1.446 19.250 1.00 87.75 77 GLU A CA 1
ATOM 594 C C . GLU A 1 77 ? 6.683 -0.009 19.796 1.00 87.75 77 GLU A C 1
ATOM 596 O O . GLU A 1 77 ? 7.273 0.925 19.256 1.00 87.75 77 GLU A O 1
ATOM 601 N N . GLY A 1 78 ? 5.895 0.178 20.858 1.00 86.88 78 GLY A N 1
ATOM 602 C CA . GLY A 1 78 ? 5.646 1.490 21.461 1.00 86.88 78 GLY A CA 1
ATOM 603 C C . GLY A 1 78 ? 4.513 2.304 20.821 1.00 86.88 78 GLY A C 1
ATOM 604 O O . GLY A 1 78 ? 4.040 3.254 21.448 1.00 86.88 78 GLY A O 1
ATOM 605 N N . ILE A 1 79 ? 3.995 1.919 19.646 1.00 89.69 79 ILE A N 1
ATOM 606 C CA . ILE A 1 79 ? 2.899 2.629 18.968 1.00 89.69 79 ILE A CA 1
ATOM 607 C C . ILE A 1 79 ? 1.606 1.810 19.020 1.00 89.69 79 ILE A C 1
ATOM 609 O O . ILE A 1 79 ? 1.517 0.696 18.514 1.00 89.69 79 ILE A O 1
ATOM 613 N N . LYS A 1 80 ? 0.560 2.388 19.621 1.00 88.25 80 LYS A N 1
ATOM 614 C CA . LYS A 1 80 ? -0.767 1.762 19.740 1.00 88.25 80 LYS A CA 1
ATOM 615 C C . LYS A 1 80 ? -1.700 2.212 18.615 1.00 88.25 80 LYS A C 1
ATOM 617 O O . LYS A 1 80 ? -1.627 3.358 18.174 1.00 88.25 80 LYS A O 1
ATOM 622 N N . GLN A 1 81 ? -2.667 1.360 18.259 1.00 87.88 81 GLN A N 1
ATOM 623 C CA . GLN A 1 81 ? -3.736 1.679 17.296 1.00 87.88 81 GLN A CA 1
ATOM 624 C C . GLN A 1 81 ? -4.442 3.004 17.611 1.00 87.88 81 GLN A C 1
ATOM 626 O O . GLN A 1 81 ? -4.650 3.818 16.720 1.00 87.88 81 GLN A O 1
ATOM 631 N N . ALA A 1 82 ? -4.764 3.260 18.884 1.00 87.19 82 ALA A N 1
ATOM 632 C CA . ALA A 1 82 ? -5.424 4.499 19.303 1.00 87.19 82 ALA A CA 1
ATOM 633 C C . ALA A 1 82 ? -4.603 5.758 18.971 1.00 87.19 82 ALA A C 1
ATOM 635 O O . ALA A 1 82 ? -5.174 6.774 18.579 1.00 87.19 82 ALA A O 1
ATOM 636 N N . THR A 1 83 ? -3.274 5.683 19.090 1.00 90.25 83 THR A N 1
ATOM 637 C CA . THR A 1 83 ? -2.376 6.786 18.731 1.00 90.25 83 THR A CA 1
ATOM 638 C C . THR A 1 83 ? -2.383 7.016 17.224 1.00 90.25 83 THR A C 1
ATOM 640 O O . THR A 1 83 ? -2.562 8.150 16.797 1.00 90.25 83 THR A O 1
ATOM 643 N N . LEU A 1 84 ? -2.257 5.955 16.416 1.00 93.56 84 LEU A N 1
ATOM 644 C CA . LEU A 1 84 ? -2.305 6.066 14.951 1.00 93.56 84 LEU A CA 1
ATOM 6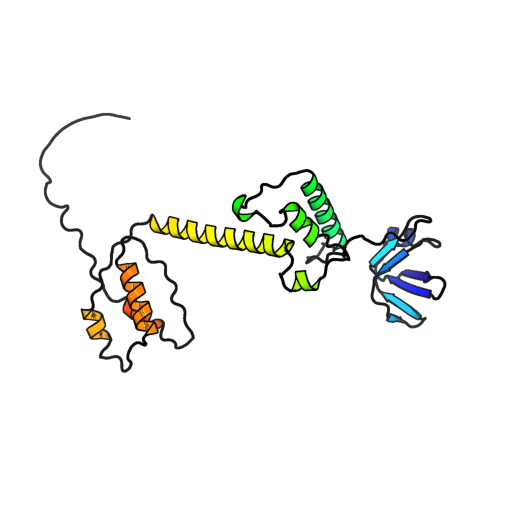45 C C . LEU A 1 84 ? -3.651 6.602 14.466 1.00 93.56 84 LEU A C 1
ATOM 647 O O . LEU A 1 84 ? -3.680 7.515 13.651 1.00 93.56 84 LEU A O 1
ATOM 651 N N . ARG A 1 85 ? -4.764 6.102 15.015 1.00 92.31 85 ARG A N 1
ATOM 652 C CA . ARG A 1 85 ? -6.107 6.610 14.701 1.00 92.31 85 ARG A CA 1
ATOM 653 C C . ARG A 1 85 ? -6.191 8.111 14.970 1.00 92.31 85 ARG A C 1
ATOM 655 O O . ARG A 1 85 ? -6.474 8.843 14.031 1.00 92.31 85 ARG A O 1
ATOM 662 N N . LYS A 1 86 ? -5.781 8.564 16.163 1.00 91.62 86 LYS A N 1
ATOM 663 C CA . LYS A 1 86 ? -5.746 9.991 16.522 1.00 91.62 86 LYS A CA 1
ATOM 664 C C . LYS A 1 86 ? -4.877 10.827 15.575 1.00 91.62 86 LYS A C 1
ATOM 666 O O . LYS A 1 86 ? -5.284 11.915 15.190 1.00 91.62 86 LYS A O 1
ATOM 671 N N . LEU A 1 87 ? -3.696 10.338 15.194 1.00 94.81 87 LEU A N 1
ATOM 672 C CA . LEU A 1 87 ? -2.826 11.039 14.242 1.00 94.81 87 LEU A CA 1
ATOM 673 C C . LEU A 1 87 ? -3.459 11.116 12.848 1.00 94.81 87 LEU A C 1
ATOM 675 O O . LEU A 1 87 ? -3.401 12.160 12.210 1.00 94.81 87 LEU A O 1
ATOM 679 N N . THR A 1 88 ? -4.101 10.039 12.388 1.00 95.06 88 THR A N 1
ATOM 680 C CA . THR A 1 88 ? -4.822 10.062 11.107 1.00 95.06 88 THR A CA 1
ATOM 681 C C . THR A 1 88 ? -6.069 10.943 11.150 1.00 95.06 88 THR A C 1
ATOM 683 O O . THR A 1 88 ? -6.355 11.578 10.148 1.00 95.06 88 THR A O 1
ATOM 686 N N . ASP A 1 89 ? -6.775 11.041 12.283 1.00 93.19 89 ASP A N 1
ATOM 687 C CA . ASP A 1 89 ? -7.874 12.007 12.451 1.00 93.19 89 ASP A CA 1
ATOM 688 C C . ASP A 1 89 ? -7.351 13.439 12.279 1.00 93.19 89 ASP A C 1
ATOM 690 O O . ASP A 1 89 ? -7.867 14.183 11.455 1.00 93.19 89 ASP A O 1
ATOM 694 N N . GLN A 1 90 ? -6.253 13.785 12.961 1.00 94.75 90 GLN A N 1
ATOM 695 C CA . GLN A 1 90 ? -5.615 15.101 12.826 1.00 94.75 90 GLN A CA 1
ATOM 696 C C . GLN A 1 90 ? -5.149 15.379 11.391 1.00 94.75 90 GLN A C 1
ATOM 698 O O . GLN A 1 90 ? -5.295 16.491 10.896 1.00 94.75 90 GLN A O 1
ATOM 703 N N . ALA A 1 91 ? -4.601 14.377 10.700 1.00 94.19 91 ALA A N 1
ATOM 704 C CA . ALA A 1 91 ? -4.190 14.525 9.307 1.00 94.19 91 ALA A CA 1
ATOM 705 C C . ALA A 1 91 ? -5.386 14.756 8.366 1.00 94.19 91 ALA A C 1
ATOM 707 O O . ALA A 1 91 ? -5.287 15.566 7.448 1.00 94.19 91 ALA A O 1
ATOM 708 N N . LEU A 1 92 ? -6.516 14.081 8.601 1.00 93.19 92 LEU A N 1
ATOM 709 C CA . LEU A 1 92 ? -7.751 14.291 7.839 1.00 93.19 92 LEU A CA 1
ATOM 710 C C . LEU A 1 92 ? -8.388 15.657 8.139 1.00 93.19 92 LEU A C 1
ATOM 712 O O . LEU A 1 92 ? -8.921 16.282 7.232 1.00 93.19 92 LEU A O 1
ATOM 716 N N . GLU A 1 93 ? -8.296 16.157 9.371 1.00 92.94 93 GLU A N 1
ATOM 717 C CA . GLU A 1 93 ? -8.718 17.527 9.708 1.00 92.94 93 GLU A CA 1
ATOM 718 C C . GLU A 1 93 ? -7.849 18.578 8.996 1.00 92.94 93 GLU A C 1
ATOM 720 O O . GLU A 1 93 ? -8.349 19.580 8.480 1.00 92.94 93 GLU A O 1
ATOM 725 N N . LEU A 1 94 ? -6.534 18.344 8.919 1.00 93.12 94 LEU A N 1
ATOM 726 C CA . LEU A 1 94 ? -5.629 19.208 8.159 1.00 93.12 94 LEU A CA 1
ATOM 727 C C . LEU A 1 94 ? -5.935 19.175 6.661 1.00 93.12 94 LEU A C 1
ATOM 729 O O . LEU A 1 94 ? -5.868 20.209 6.013 1.00 93.12 94 LEU A O 1
ATOM 733 N N . LEU A 1 95 ? -6.320 18.024 6.117 1.00 90.88 95 LEU A N 1
ATOM 734 C CA . LEU A 1 95 ? -6.721 17.882 4.717 1.00 90.88 95 LEU A CA 1
ATOM 735 C C . LEU A 1 95 ? -7.942 18.747 4.354 1.00 90.88 95 LEU A C 1
ATOM 737 O O . LEU A 1 95 ? -8.017 19.257 3.239 1.00 90.88 95 LEU A O 1
ATOM 741 N N . ASP A 1 96 ? -8.867 18.950 5.298 1.00 85.81 96 ASP A N 1
ATOM 742 C CA . ASP A 1 96 ? -10.054 19.794 5.103 1.00 85.81 96 ASP A CA 1
ATOM 743 C C . ASP A 1 96 ? -9.705 21.301 5.093 1.00 85.81 96 ASP A C 1
ATOM 745 O O . ASP A 1 96 ? -10.438 22.112 4.526 1.00 85.81 96 ASP A O 1
ATOM 749 N N . THR A 1 97 ? -8.586 21.693 5.714 1.00 89.06 97 THR A N 1
ATOM 750 C CA . THR A 1 97 ? -8.170 23.104 5.864 1.00 89.06 97 THR A CA 1
ATOM 751 C C . THR A 1 97 ? -7.007 23.502 4.959 1.00 89.06 97 THR A C 1
ATOM 753 O O . THR A 1 97 ? -6.875 24.667 4.583 1.00 89.06 97 THR A O 1
ATOM 756 N N . CYS A 1 98 ? -6.174 22.541 4.576 1.00 89.81 98 CYS A N 1
ATOM 757 C CA . CYS A 1 98 ? -5.021 22.712 3.712 1.00 89.81 98 CYS A CA 1
ATOM 758 C C . CYS A 1 98 ? -5.255 21.940 2.416 1.00 89.81 98 CYS A C 1
ATOM 760 O O . CYS A 1 98 ? -5.138 20.715 2.375 1.00 89.81 98 CYS A O 1
ATOM 762 N N . ALA A 1 99 ? -5.546 22.670 1.339 1.00 83.12 99 ALA A N 1
ATOM 763 C CA . ALA A 1 99 ? -5.683 22.068 0.023 1.00 83.12 99 ALA A CA 1
ATOM 764 C C . ALA A 1 99 ? -4.363 21.404 -0.401 1.00 83.12 99 ALA A C 1
ATOM 766 O O . ALA A 1 99 ? -3.307 22.040 -0.411 1.00 83.12 99 ALA A O 1
ATOM 767 N N . ILE A 1 100 ? -4.437 20.126 -0.768 1.00 87.62 100 ILE A N 1
ATOM 768 C CA . ILE A 1 100 ? -3.327 19.415 -1.401 1.00 87.62 100 ILE A CA 1
ATOM 769 C C . ILE A 1 100 ? -3.331 19.752 -2.888 1.00 87.62 100 ILE A C 1
ATOM 771 O O . ILE A 1 100 ? -4.385 19.795 -3.524 1.00 87.62 100 ILE A O 1
ATOM 775 N N . THR A 1 101 ? -2.143 19.984 -3.443 1.00 87.75 101 THR A N 1
ATOM 776 C CA . THR A 1 101 ? -1.970 20.181 -4.881 1.00 87.75 101 THR A CA 1
ATOM 777 C C . THR A 1 101 ? -2.421 18.937 -5.635 1.00 87.75 101 THR A C 1
ATOM 779 O O . THR A 1 101 ? -1.874 17.854 -5.439 1.00 87.75 101 THR A O 1
ATOM 782 N N . GLU A 1 102 ? -3.395 19.106 -6.523 1.00 89.19 102 GLU A N 1
ATOM 783 C CA . GLU A 1 102 ? -3.804 18.065 -7.458 1.00 89.19 102 GLU A CA 1
ATOM 784 C C . GLU A 1 102 ? -2.698 17.855 -8.502 1.00 89.19 102 GLU A C 1
ATOM 786 O O . GLU A 1 102 ? -2.317 18.790 -9.210 1.00 89.19 102 GLU A O 1
ATOM 791 N N . LEU A 1 103 ? -2.152 16.638 -8.556 1.00 89.38 103 LEU A N 1
ATOM 792 C CA . LEU A 1 103 ? -1.041 16.290 -9.445 1.00 89.38 103 LEU A CA 1
ATOM 793 C C . LEU A 1 103 ? -1.526 15.800 -10.808 1.00 89.38 103 LEU A C 1
ATOM 795 O O . LEU A 1 103 ? -0.796 15.899 -11.797 1.00 89.38 103 LEU A O 1
ATOM 799 N N . LEU A 1 104 ? -2.739 15.249 -10.873 1.00 89.81 104 LEU A N 1
ATOM 800 C CA . LEU A 1 104 ? -3.293 14.740 -12.115 1.00 89.81 104 LEU A CA 1
ATOM 801 C C . LEU A 1 104 ? -3.874 15.882 -12.942 1.00 89.81 104 LEU A C 1
ATOM 803 O O . LEU A 1 104 ? -4.656 16.699 -12.459 1.00 89.81 104 LEU A O 1
ATOM 807 N N . ALA A 1 105 ? -3.507 15.905 -14.223 1.00 89.94 105 ALA A N 1
ATOM 808 C CA . ALA A 1 105 ? -4.048 16.869 -15.168 1.00 89.94 105 ALA A CA 1
ATOM 809 C C . ALA A 1 105 ? -5.590 16.767 -15.220 1.00 89.94 105 ALA A C 1
ATOM 811 O O . ALA A 1 105 ? -6.123 15.653 -15.106 1.00 89.94 105 ALA A O 1
ATOM 812 N N . PRO A 1 106 ? -6.322 17.884 -15.394 1.00 88.31 106 PRO A N 1
ATOM 813 C CA . PRO A 1 106 ? -7.786 17.902 -15.340 1.00 88.31 106 PRO A CA 1
ATOM 814 C C . PRO A 1 106 ? -8.457 16.898 -16.283 1.00 88.31 106 PRO A C 1
ATOM 816 O O . PRO A 1 106 ? -9.478 16.309 -15.934 1.00 88.31 106 PRO A O 1
ATOM 819 N N . GLU A 1 107 ? -7.861 16.657 -17.452 1.00 90.12 107 GLU A N 1
ATOM 820 C CA . GLU A 1 107 ? -8.359 15.720 -18.461 1.00 90.12 107 GLU A CA 1
ATOM 821 C C . GLU A 1 107 ? -8.302 14.269 -17.974 1.00 90.12 107 GLU A C 1
ATOM 823 O O . GLU A 1 107 ? -9.169 13.464 -18.306 1.00 90.12 107 GLU A O 1
ATOM 828 N N . LEU A 1 108 ? -7.290 13.934 -17.168 1.00 87.19 108 LEU A N 1
ATOM 829 C CA . LEU A 1 108 ? -7.163 12.619 -16.547 1.00 87.19 108 LEU A CA 1
ATOM 830 C C . LEU A 1 108 ? -8.026 12.523 -15.293 1.00 87.19 108 LEU A C 1
ATOM 832 O O . LEU A 1 108 ? -8.601 11.473 -15.042 1.00 87.19 108 LEU A O 1
ATOM 836 N N . ALA A 1 109 ? -8.133 13.602 -14.514 1.00 87.38 109 ALA A N 1
ATOM 837 C CA . ALA A 1 109 ? -8.921 13.646 -13.285 1.00 87.38 109 ALA A CA 1
ATOM 838 C C . ALA A 1 109 ? -10.443 13.569 -13.521 1.00 87.38 109 ALA A C 1
ATOM 840 O O . ALA A 1 109 ? -11.192 13.235 -12.600 1.00 87.38 109 ALA A O 1
ATOM 841 N N . GLN A 1 110 ? -10.912 13.853 -14.739 1.00 85.12 110 GLN A N 1
ATOM 842 C CA . GLN A 1 110 ? -12.333 13.927 -15.058 1.00 85.12 110 GLN A CA 1
ATOM 843 C C . GLN A 1 110 ? -13.067 12.599 -14.791 1.00 85.12 110 GLN A C 1
ATOM 845 O O . GLN A 1 110 ? -12.720 11.545 -15.318 1.00 85.12 110 GLN A O 1
ATOM 850 N N . GLY A 1 111 ? -14.119 12.656 -13.968 1.00 85.56 111 GLY A N 1
ATOM 851 C CA . GLY A 1 111 ? -14.927 11.487 -13.600 1.00 85.56 111 GLY A CA 1
ATOM 852 C C . GLY A 1 111 ? -14.327 10.609 -12.497 1.00 85.56 111 GLY A C 1
ATOM 853 O O . GLY A 1 111 ? -14.938 9.606 -12.127 1.00 85.56 111 GLY A O 1
ATOM 854 N N . MET A 1 112 ? -13.166 10.976 -11.946 1.00 90.94 112 MET A N 1
ATOM 855 C CA . MET A 1 112 ? -12.616 10.338 -10.756 1.00 90.94 112 MET A CA 1
ATOM 856 C C . MET A 1 112 ? -13.005 11.079 -9.474 1.00 90.94 112 MET A C 1
ATOM 858 O O . MET A 1 112 ? -13.317 12.266 -9.479 1.00 90.94 112 MET A O 1
ATOM 862 N N . MET A 1 113 ? -12.962 10.350 -8.360 1.00 92.75 113 MET A N 1
ATOM 863 C CA . MET A 1 113 ? -13.074 10.920 -7.018 1.00 92.75 113 MET A CA 1
ATOM 864 C C . MET A 1 113 ? -11.904 11.873 -6.754 1.00 92.75 113 MET A C 1
ATOM 866 O O . MET A 1 113 ? -10.780 11.584 -7.173 1.00 92.75 113 MET A O 1
ATOM 870 N N . SER A 1 114 ? -12.144 12.982 -6.052 1.00 91.56 114 SER A N 1
ATOM 871 C CA . SER A 1 114 ? -11.056 13.897 -5.697 1.00 91.56 114 SER A CA 1
ATOM 872 C C . SER A 1 114 ? -10.057 13.225 -4.746 1.00 91.56 114 SER A C 1
ATOM 874 O O . SER A 1 114 ? -10.410 12.301 -4.005 1.00 91.56 114 SER A O 1
ATOM 876 N N . LEU A 1 115 ? -8.798 13.675 -4.751 1.00 92.25 115 LEU A N 1
ATOM 877 C CA . LEU A 1 115 ? -7.775 13.128 -3.854 1.00 92.25 115 LEU A CA 1
ATOM 878 C C . LEU A 1 115 ? -8.186 13.220 -2.365 1.00 92.25 115 LEU A C 1
ATOM 880 O O . LEU A 1 115 ? -8.087 12.202 -1.673 1.00 92.25 115 LEU A O 1
ATOM 884 N N . PRO A 1 116 ? -8.714 14.357 -1.857 1.00 92.75 116 PRO A N 1
ATOM 885 C CA . PRO A 1 116 ? -9.139 14.444 -0.463 1.00 92.75 116 PRO A CA 1
ATOM 886 C C . PRO A 1 116 ? -10.263 13.468 -0.096 1.00 92.75 116 PRO A C 1
ATOM 888 O O . PRO A 1 116 ? -10.196 12.789 0.931 1.00 92.75 116 PRO A O 1
ATOM 891 N N . GLU A 1 117 ? -11.276 13.342 -0.957 1.00 92.12 117 GLU A N 1
ATOM 892 C CA . GLU A 1 117 ? -12.386 12.406 -0.752 1.00 92.12 117 GLU A CA 1
ATOM 893 C C . GLU A 1 117 ? -11.913 10.952 -0.783 1.00 92.12 117 GLU A C 1
ATOM 895 O O . GLU A 1 117 ? -12.367 10.136 0.025 1.00 92.12 117 GLU A O 1
ATOM 900 N N . ALA A 1 118 ? -10.978 10.621 -1.680 1.00 93.69 118 ALA A N 1
ATOM 901 C CA . ALA A 1 118 ? -10.414 9.284 -1.779 1.00 93.69 118 ALA A CA 1
ATOM 902 C C . ALA A 1 118 ? -9.668 8.900 -0.494 1.00 93.69 118 ALA A C 1
ATOM 904 O O . ALA A 1 118 ? -9.940 7.844 0.083 1.00 93.69 118 ALA A O 1
ATOM 905 N N . LEU A 1 119 ? -8.791 9.779 0.002 1.00 93.62 119 LEU A N 1
ATOM 906 C CA . LEU A 1 119 ? -8.064 9.569 1.256 1.00 93.62 119 LEU A CA 1
ATOM 907 C C . LEU A 1 119 ? -9.026 9.426 2.440 1.00 93.62 119 LEU A C 1
ATOM 909 O O . LEU A 1 119 ? -8.912 8.479 3.222 1.00 93.62 119 LEU A O 1
ATOM 913 N N . ARG A 1 120 ? -10.023 10.311 2.545 1.00 93.00 120 ARG A N 1
ATOM 914 C CA . ARG A 1 120 ? -11.020 10.247 3.618 1.00 93.00 120 ARG A CA 1
ATOM 915 C C . ARG A 1 120 ? -11.811 8.947 3.573 1.00 93.00 120 ARG A C 1
ATOM 917 O O . ARG A 1 120 ? -11.951 8.299 4.603 1.00 93.00 120 ARG A O 1
ATOM 924 N N . THR A 1 121 ? -12.266 8.528 2.396 1.00 92.88 121 THR A N 1
ATOM 925 C CA . THR A 1 121 ? -13.054 7.297 2.236 1.00 92.88 121 THR A CA 1
ATOM 926 C C . THR A 1 121 ? -12.251 6.055 2.614 1.00 92.88 121 THR A C 1
ATOM 928 O O . THR A 1 121 ? -12.784 5.156 3.254 1.00 92.88 121 THR A O 1
ATOM 931 N N . LEU A 1 122 ? -10.963 5.997 2.264 1.00 92.69 122 LEU A N 1
ATOM 932 C CA . LEU A 1 122 ? -10.111 4.849 2.592 1.00 92.69 122 LEU A CA 1
ATOM 933 C C . LEU A 1 122 ? -9.745 4.793 4.080 1.00 92.69 122 LEU A C 1
ATOM 935 O O . LEU A 1 122 ? -9.692 3.710 4.660 1.00 92.69 122 LEU A O 1
ATOM 939 N N . HIS A 1 123 ? -9.520 5.945 4.715 1.00 93.50 123 HIS A N 1
ATOM 940 C CA . HIS A 1 123 ? -9.198 6.005 6.141 1.00 93.50 123 HIS A CA 1
ATOM 941 C C . HIS A 1 123 ? -10.439 5.934 7.044 1.00 93.50 123 HIS A C 1
ATOM 943 O O . HIS A 1 123 ? -10.350 5.446 8.172 1.00 93.50 123 HIS A O 1
ATOM 949 N N . ARG A 1 124 ? -11.588 6.435 6.590 1.00 93.00 124 ARG A N 1
ATOM 950 C CA . ARG A 1 124 ? -12.861 6.509 7.323 1.00 93.00 124 ARG A CA 1
ATOM 951 C C . ARG A 1 124 ? -14.012 5.983 6.445 1.00 93.00 124 ARG A C 1
ATOM 953 O O . ARG A 1 124 ? -14.914 6.747 6.101 1.00 93.00 124 ARG A O 1
ATOM 960 N N . PRO A 1 125 ? -13.997 4.693 6.058 1.00 91.31 125 PRO A N 1
ATOM 961 C CA . PRO A 1 125 ? -15.028 4.142 5.185 1.00 91.31 125 PRO A CA 1
ATOM 962 C C . PRO A 1 125 ? -16.377 4.087 5.916 1.00 91.31 125 PRO A C 1
ATOM 964 O O . PRO A 1 125 ? -16.417 3.652 7.072 1.00 91.31 125 PRO A O 1
ATOM 967 N N . PRO A 1 126 ? -17.488 4.509 5.285 1.00 90.19 126 PRO A N 1
ATOM 968 C CA . PRO A 1 126 ? -18.801 4.449 5.914 1.00 90.19 126 PRO A CA 1
ATOM 969 C C . PRO A 1 126 ? -19.272 2.988 6.075 1.00 90.19 126 PRO A C 1
ATOM 971 O O . PRO A 1 126 ? -18.882 2.132 5.282 1.00 90.19 126 PRO A O 1
ATOM 974 N N . PRO A 1 127 ? -20.149 2.670 7.046 1.00 85.44 127 PRO A N 1
ATOM 975 C CA . PRO A 1 127 ? -20.654 1.317 7.284 1.00 85.44 127 PRO A CA 1
ATOM 976 C C . PRO A 1 127 ? -21.394 0.704 6.093 1.00 85.44 127 PRO A C 1
ATOM 978 O O . PRO A 1 127 ? -21.502 -0.513 5.993 1.00 85.44 127 PRO A O 1
ATOM 981 N N . THR A 1 128 ? -21.925 1.544 5.203 1.00 86.44 128 THR A N 1
ATOM 982 C CA . THR A 1 128 ? -22.614 1.132 3.973 1.00 86.44 128 THR A CA 1
ATOM 983 C C . THR A 1 128 ? -21.655 0.706 2.862 1.00 86.44 128 THR A C 1
ATOM 985 O O . THR A 1 128 ? -22.096 0.120 1.873 1.00 86.44 128 THR A O 1
ATOM 988 N N . LEU A 1 129 ? -20.358 0.995 3.001 1.00 87.38 129 LEU A N 1
ATOM 989 C CA . LEU A 1 129 ? -19.347 0.650 2.015 1.00 87.38 129 LEU A CA 1
ATOM 990 C C . LEU A 1 129 ? -19.085 -0.859 2.041 1.00 87.38 129 LEU A C 1
ATOM 992 O O . LEU A 1 129 ? -18.768 -1.441 3.078 1.00 87.38 129 LEU A O 1
ATOM 996 N N . GLN A 1 130 ? -19.181 -1.495 0.874 1.00 87.06 130 GLN A N 1
ATOM 997 C CA . GLN A 1 130 ? -18.876 -2.915 0.733 1.00 87.06 130 GLN A CA 1
ATOM 998 C C . GLN A 1 130 ? -17.364 -3.137 0.793 1.00 87.06 130 GLN A C 1
ATOM 1000 O O . GLN A 1 130 ? -16.633 -2.789 -0.134 1.00 87.06 130 GLN A O 1
ATOM 1005 N N . LEU A 1 131 ? -16.885 -3.745 1.881 1.00 85.81 131 LEU A N 1
ATOM 1006 C CA . LEU A 1 131 ? -15.458 -4.030 2.072 1.00 85.81 131 LEU A CA 1
ATOM 1007 C C . LEU A 1 131 ? -14.863 -4.887 0.944 1.00 85.81 131 LEU A C 1
ATOM 1009 O O . LEU A 1 131 ? -13.709 -4.685 0.575 1.00 85.81 131 LEU A O 1
ATOM 1013 N N . SER A 1 132 ? -15.661 -5.757 0.319 1.00 90.06 132 SER A N 1
ATOM 1014 C CA . SER A 1 132 ? -15.250 -6.564 -0.837 1.00 90.06 132 SER A CA 1
ATOM 1015 C C . SER A 1 132 ? -14.782 -5.726 -2.034 1.00 90.06 132 SER A C 1
ATOM 1017 O O . SER A 1 132 ? -13.931 -6.168 -2.811 1.00 90.06 132 SER A O 1
ATOM 1019 N N . ASP A 1 133 ? -15.301 -4.507 -2.201 1.00 89.06 133 ASP A N 1
ATOM 1020 C CA . ASP A 1 133 ? -14.884 -3.613 -3.286 1.00 89.06 133 ASP A CA 1
ATOM 1021 C C . ASP A 1 133 ? -13.504 -2.999 -3.026 1.00 89.06 133 ASP A C 1
ATOM 1023 O O . ASP A 1 133 ? -12.754 -2.760 -3.977 1.00 89.06 133 ASP A O 1
ATOM 1027 N N . LEU A 1 134 ? -13.147 -2.784 -1.754 1.00 87.88 134 LEU A N 1
ATOM 1028 C CA . LEU A 1 134 ? -11.801 -2.371 -1.343 1.00 87.88 134 LEU A CA 1
ATOM 1029 C C . LEU A 1 134 ? -10.818 -3.543 -1.416 1.00 87.88 134 LEU A C 1
ATOM 1031 O O . LEU A 1 134 ? -9.718 -3.405 -1.942 1.00 87.88 134 LEU A O 1
ATOM 1035 N N . GLU A 1 135 ? -11.221 -4.724 -0.951 1.00 88.00 135 GLU A N 1
ATOM 1036 C CA . GLU A 1 135 ? -10.383 -5.928 -1.013 1.00 88.00 135 GLU A CA 1
ATOM 1037 C C . GLU A 1 135 ? -10.047 -6.320 -2.458 1.00 88.00 135 GLU A C 1
ATOM 1039 O O . GLU A 1 135 ? -8.934 -6.754 -2.749 1.00 88.00 135 GLU A O 1
ATOM 1044 N N . SER A 1 136 ? -10.988 -6.126 -3.386 1.00 92.00 136 SER A N 1
ATOM 1045 C CA . SER A 1 136 ? -10.793 -6.427 -4.808 1.00 92.00 136 SER A CA 1
ATOM 1046 C C . SER A 1 136 ? -10.172 -5.288 -5.627 1.00 92.00 136 SER A C 1
ATOM 1048 O O . SER A 1 136 ? -10.013 -5.440 -6.841 1.00 92.00 136 SER A O 1
ATOM 1050 N N . GLY A 1 137 ? -9.830 -4.147 -5.014 1.00 90.06 137 GLY A N 1
ATOM 1051 C CA . GLY A 1 137 ? -9.225 -3.015 -5.727 1.00 90.06 137 GLY A CA 1
ATOM 1052 C C . GLY A 1 137 ? -10.173 -2.295 -6.694 1.00 90.06 137 GLY A C 1
ATOM 1053 O O . GLY A 1 137 ? -9.732 -1.629 -7.634 1.00 90.06 137 GLY A O 1
ATOM 1054 N N . LYS A 1 138 ? -11.490 -2.469 -6.538 1.00 90.69 138 LYS A N 1
ATOM 1055 C CA . LYS A 1 138 ? -12.502 -1.937 -7.465 1.00 90.69 138 LYS A CA 1
ATOM 1056 C C . LYS A 1 138 ? -13.053 -0.586 -7.042 1.00 90.69 138 LYS A C 1
ATOM 1058 O O . LYS A 1 138 ? -13.564 0.139 -7.896 1.00 90.69 138 LYS A O 1
ATOM 1063 N N . HIS A 1 139 ? -12.942 -0.248 -5.762 1.00 94.50 139 HIS A N 1
ATOM 1064 C CA . HIS A 1 139 ? -13.485 0.991 -5.233 1.00 94.50 139 HIS A CA 1
ATOM 1065 C C . HIS A 1 139 ? -12.855 2.230 -5.914 1.00 94.50 139 HIS A C 1
ATOM 1067 O O . HIS A 1 139 ? -11.626 2.286 -6.050 1.00 94.50 139 HIS A O 1
ATOM 1073 N N . PRO A 1 140 ? -13.644 3.254 -6.305 1.00 93.62 140 PRO A N 1
ATOM 1074 C CA . PRO A 1 140 ? -13.137 4.446 -6.994 1.00 93.62 140 PRO A CA 1
ATOM 1075 C C . PRO A 1 140 ? -12.001 5.165 -6.258 1.00 93.62 140 PRO A C 1
ATOM 1077 O O . PRO A 1 140 ? -11.016 5.538 -6.889 1.00 93.62 140 PRO A O 1
ATOM 1080 N N . ALA A 1 141 ? -12.096 5.285 -4.928 1.00 94.06 141 ALA A N 1
ATOM 1081 C CA . ALA A 1 141 ? -11.048 5.892 -4.100 1.00 94.06 141 ALA A CA 1
ATOM 1082 C C . ALA A 1 141 ? -9.688 5.190 -4.252 1.00 94.06 141 ALA A C 1
ATOM 1084 O O . ALA A 1 141 ? -8.650 5.837 -4.302 1.00 94.06 141 ALA A O 1
ATOM 1085 N N . GLN A 1 142 ? -9.687 3.859 -4.360 1.00 94.00 142 GLN A N 1
ATOM 1086 C CA . GLN A 1 142 ? -8.461 3.078 -4.488 1.00 94.00 142 GLN A CA 1
ATOM 1087 C C . GLN A 1 142 ? -7.942 3.098 -5.927 1.00 94.00 142 GLN A C 1
ATOM 1089 O O . GLN A 1 142 ? -6.748 3.271 -6.147 1.00 94.00 142 GLN A O 1
ATOM 1094 N N . ARG A 1 143 ? -8.840 2.991 -6.917 1.00 93.44 143 ARG A N 1
ATOM 1095 C CA . ARG A 1 143 ? -8.487 3.086 -8.343 1.00 93.44 143 ARG A CA 1
ATOM 1096 C C . ARG A 1 143 ? -7.835 4.417 -8.699 1.00 93.44 143 ARG A C 1
ATOM 1098 O O . ARG A 1 143 ? -6.884 4.417 -9.471 1.00 93.44 143 ARG A O 1
ATOM 1105 N N . ARG A 1 144 ? -8.329 5.514 -8.120 1.00 94.00 144 ARG A N 1
ATOM 1106 C CA . ARG A 1 144 ? -7.736 6.854 -8.211 1.00 94.00 144 ARG A CA 1
ATOM 1107 C C . ARG A 1 144 ? -6.254 6.825 -7.827 1.00 94.00 144 ARG A C 1
ATOM 1109 O O . ARG A 1 144 ? -5.417 7.170 -8.653 1.00 94.00 144 ARG A O 1
ATOM 1116 N N . LEU A 1 145 ? -5.947 6.359 -6.613 1.00 94.06 145 LEU A N 1
ATOM 1117 C CA . LEU A 1 145 ? -4.577 6.315 -6.087 1.00 94.06 145 LEU A CA 1
ATOM 1118 C C . LEU A 1 145 ? -3.683 5.339 -6.864 1.00 94.06 145 LEU A C 1
ATOM 1120 O O . LEU A 1 145 ? -2.545 5.671 -7.171 1.00 94.06 145 LEU A O 1
ATOM 1124 N N . ILE A 1 146 ? -4.211 4.168 -7.240 1.00 93.88 146 ILE A N 1
ATOM 1125 C CA . ILE A 1 146 ? -3.490 3.195 -8.077 1.00 93.88 146 ILE A CA 1
ATOM 1126 C C . ILE A 1 146 ? -3.105 3.827 -9.418 1.00 93.88 146 ILE A C 1
ATOM 1128 O O . ILE A 1 146 ? -1.978 3.666 -9.880 1.00 93.88 146 ILE A O 1
ATOM 1132 N N . LEU A 1 147 ? -4.037 4.533 -10.063 1.00 93.50 147 LEU A N 1
ATOM 1133 C CA . LEU A 1 147 ? -3.776 5.183 -11.342 1.00 93.50 147 LEU A CA 1
ATOM 1134 C C . LEU A 1 147 ? -2.734 6.292 -11.200 1.00 93.50 147 LEU A C 1
ATOM 1136 O O . LEU A 1 147 ? -1.830 6.371 -12.029 1.00 93.50 147 LEU A O 1
ATOM 1140 N N . GLU A 1 148 ? -2.842 7.113 -10.159 1.00 93.62 148 GLU A N 1
ATOM 1141 C CA . GLU A 1 148 ? -1.877 8.172 -9.873 1.00 93.62 148 GLU A CA 1
ATOM 1142 C C . GLU A 1 148 ? -0.464 7.610 -9.661 1.00 93.62 148 GLU A C 1
ATOM 1144 O O . GLU A 1 148 ? 0.482 8.063 -10.306 1.00 93.62 148 GLU A O 1
ATOM 1149 N N . GLU A 1 149 ? -0.324 6.559 -8.848 1.00 95.06 149 GLU A N 1
ATOM 1150 C CA . GLU A 1 149 ? 0.957 5.899 -8.579 1.00 95.06 149 GLU A CA 1
ATOM 1151 C C . GLU A 1 149 ? 1.553 5.252 -9.840 1.00 95.06 149 GLU A C 1
ATOM 1153 O O . GLU A 1 149 ? 2.731 5.451 -10.152 1.00 95.06 149 GLU A O 1
ATOM 1158 N N . LEU A 1 150 ? 0.744 4.522 -10.617 1.00 95.25 150 LEU A N 1
ATOM 1159 C CA . LEU A 1 150 ? 1.193 3.899 -11.865 1.00 95.25 150 LEU A CA 1
ATOM 1160 C C . LEU A 1 150 ? 1.591 4.937 -12.916 1.00 95.25 150 LEU A C 1
ATOM 1162 O O . LEU A 1 150 ? 2.571 4.733 -13.641 1.00 95.25 150 LEU A O 1
ATOM 1166 N N . LEU A 1 151 ? 0.861 6.052 -13.001 1.00 94.88 151 LEU A N 1
ATOM 1167 C CA . LEU A 1 151 ? 1.202 7.147 -13.900 1.00 94.88 151 LEU A CA 1
ATOM 1168 C C . LEU A 1 151 ? 2.519 7.798 -13.479 1.00 94.88 151 LEU A C 1
ATOM 1170 O O . LEU A 1 151 ? 3.407 7.943 -14.318 1.00 94.88 151 LEU A O 1
ATOM 1174 N N . ALA A 1 152 ? 2.674 8.133 -12.196 1.00 94.62 152 ALA A N 1
ATOM 1175 C CA . ALA A 1 152 ? 3.904 8.710 -11.661 1.00 94.62 152 ALA A CA 1
ATOM 1176 C C . ALA A 1 152 ? 5.109 7.790 -11.911 1.00 94.62 152 ALA A C 1
ATOM 1178 O O . ALA A 1 152 ? 6.167 8.246 -12.359 1.00 94.62 152 ALA A O 1
ATOM 1179 N N . HIS A 1 153 ? 4.937 6.481 -11.712 1.00 96.25 153 HIS A N 1
ATOM 1180 C CA . HIS A 1 153 ? 5.969 5.491 -11.997 1.00 96.25 153 HIS A CA 1
ATOM 1181 C C . HIS A 1 153 ? 6.328 5.447 -13.490 1.00 96.25 153 HIS A C 1
ATOM 1183 O O . HIS A 1 153 ? 7.505 5.504 -13.851 1.00 96.25 153 HIS A O 1
ATOM 1189 N N . ASN A 1 154 ? 5.331 5.398 -14.378 1.00 95.56 154 ASN A N 1
ATOM 1190 C CA . ASN A 1 154 ? 5.564 5.347 -15.820 1.00 95.56 154 ASN A CA 1
ATOM 1191 C C . ASN A 1 154 ? 6.229 6.631 -16.343 1.00 95.56 154 ASN A C 1
ATOM 1193 O O . ASN A 1 154 ? 7.190 6.562 -17.107 1.00 95.56 154 ASN A O 1
ATOM 1197 N N . LEU A 1 155 ? 5.777 7.801 -15.885 1.00 95.25 155 LEU A N 1
ATOM 1198 C CA . LEU A 1 155 ? 6.396 9.085 -16.216 1.00 95.25 155 LEU A CA 1
ATOM 1199 C C . LEU A 1 155 ? 7.848 9.147 -15.737 1.00 95.25 155 LEU A C 1
ATOM 1201 O O . LEU A 1 155 ? 8.715 9.580 -16.492 1.00 95.25 155 LEU A O 1
ATOM 1205 N N . SER A 1 156 ? 8.139 8.639 -14.538 1.00 95.25 156 SER A N 1
ATOM 1206 C CA . SER A 1 156 ? 9.512 8.552 -14.027 1.00 95.25 156 SER A CA 1
ATOM 1207 C C . SER A 1 156 ? 10.393 7.674 -14.921 1.00 95.25 156 SER A C 1
ATOM 1209 O O . SER A 1 156 ? 11.512 8.052 -15.268 1.00 95.25 156 SER A O 1
ATOM 1211 N N . MET A 1 157 ? 9.875 6.530 -15.374 1.00 92.69 157 MET A N 1
ATOM 1212 C CA . MET A 1 157 ? 10.587 5.645 -16.301 1.00 92.69 157 MET A CA 1
ATOM 1213 C C . MET A 1 157 ? 10.802 6.280 -17.681 1.00 92.69 157 MET A C 1
ATOM 1215 O O . MET A 1 157 ? 11.863 6.099 -18.282 1.00 92.69 157 MET A O 1
ATOM 1219 N N . LEU A 1 158 ? 9.825 7.033 -18.192 1.00 92.50 158 LEU A N 1
ATOM 1220 C CA . LEU A 1 158 ? 9.954 7.773 -19.448 1.00 92.50 158 LEU A CA 1
ATOM 1221 C C . LEU A 1 158 ? 10.969 8.912 -19.333 1.00 92.50 158 LEU A C 1
ATOM 1223 O O . LEU A 1 158 ?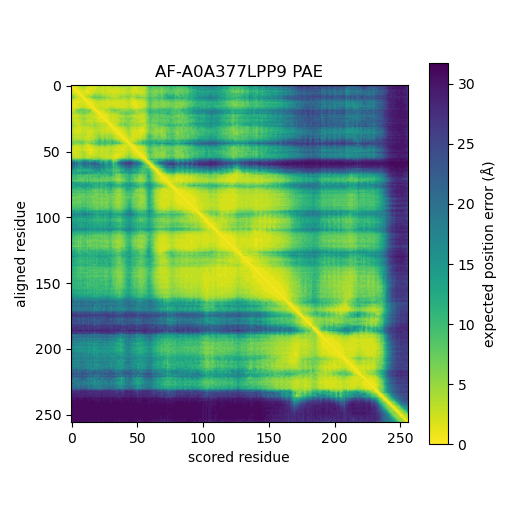 11.788 9.071 -20.234 1.00 92.50 158 LEU A O 1
ATOM 1227 N N . ALA A 1 159 ? 10.974 9.645 -18.219 1.00 93.19 159 ALA A N 1
ATOM 1228 C CA . ALA A 1 159 ? 11.953 10.693 -17.953 1.00 93.19 159 ALA A CA 1
ATOM 1229 C C . ALA A 1 159 ? 13.381 10.128 -17.892 1.00 93.19 159 ALA A C 1
ATOM 1231 O O . ALA A 1 159 ? 14.286 10.683 -18.511 1.00 93.19 159 ALA A O 1
ATOM 1232 N N . LEU A 1 160 ? 13.580 8.978 -17.236 1.00 89.69 160 LEU A N 1
ATOM 1233 C CA . LEU A 1 160 ? 14.869 8.277 -17.233 1.00 89.69 160 LEU A CA 1
ATOM 1234 C C . LEU A 1 160 ? 15.296 7.842 -18.642 1.00 89.69 160 LEU A C 1
ATOM 1236 O O . LEU A 1 160 ? 16.464 7.981 -19.001 1.00 89.69 160 LEU A O 1
ATOM 1240 N N . ARG A 1 161 ? 14.361 7.342 -19.461 1.00 86.44 161 ARG A N 1
ATOM 1241 C CA . ARG A 1 161 ? 14.644 6.973 -20.859 1.00 86.44 161 ARG A CA 1
ATOM 1242 C C . ARG A 1 161 ? 15.013 8.179 -21.716 1.00 86.44 161 ARG A C 1
ATOM 1244 O O . ARG A 1 161 ? 15.983 8.089 -22.459 1.00 86.44 161 ARG A O 1
ATOM 1251 N N . ALA A 1 162 ? 14.281 9.284 -21.598 1.00 88.25 162 ALA A N 1
ATOM 1252 C CA . ALA A 1 162 ? 14.602 10.529 -22.290 1.00 88.25 162 ALA A CA 1
ATOM 1253 C C . ALA A 1 162 ? 15.978 11.062 -21.852 1.00 88.25 162 ALA A C 1
ATOM 1255 O O . ALA A 1 162 ? 16.800 11.418 -22.689 1.00 88.25 162 ALA A O 1
ATOM 1256 N N . GLY A 1 163 ? 16.273 10.997 -20.549 1.00 87.12 163 GLY A N 1
ATOM 1257 C CA . GLY A 1 163 ? 17.585 11.314 -19.985 1.00 87.12 163 GLY A CA 1
ATOM 1258 C C . GLY A 1 163 ? 18.717 10.488 -20.598 1.00 87.12 163 GLY A C 1
ATOM 1259 O O . GLY A 1 163 ? 19.749 11.029 -20.983 1.00 87.12 163 GLY A O 1
ATOM 1260 N N . ALA A 1 164 ? 18.514 9.177 -20.742 1.00 83.12 164 ALA A N 1
ATOM 1261 C CA . ALA A 1 164 ? 19.503 8.284 -21.336 1.00 83.12 164 ALA A CA 1
ATOM 1262 C C . ALA A 1 164 ? 19.752 8.551 -22.833 1.00 83.12 164 ALA A C 1
ATOM 1264 O O . ALA A 1 164 ? 20.866 8.344 -23.309 1.00 83.12 164 ALA A O 1
ATOM 1265 N N . GLN A 1 165 ? 18.740 9.030 -23.564 1.00 81.06 165 GLN A N 1
ATOM 1266 C CA . GLN A 1 165 ? 18.861 9.394 -24.981 1.00 81.06 165 GLN A CA 1
ATOM 1267 C C . GLN A 1 165 ? 19.698 10.660 -25.215 1.00 81.06 165 GLN A C 1
ATOM 1269 O O . GLN A 1 165 ? 20.139 10.883 -26.336 1.00 81.06 165 GLN A O 1
ATOM 1274 N N . HIS A 1 166 ? 19.954 11.477 -24.186 1.00 84.31 166 HIS A N 1
ATOM 1275 C CA . HIS A 1 166 ? 20.870 12.618 -24.304 1.00 84.31 166 HIS A CA 1
ATOM 1276 C C . HIS A 1 166 ? 22.343 12.210 -24.381 1.00 84.31 166 HIS A C 1
ATOM 1278 O O . HIS A 1 166 ? 23.179 13.010 -24.801 1.00 84.31 166 HIS A O 1
ATOM 1284 N N . PHE A 1 167 ? 22.687 10.991 -23.963 1.00 83.62 167 PHE A N 1
ATOM 1285 C CA . PHE A 1 167 ? 24.043 10.490 -24.128 1.00 83.62 167 PHE A CA 1
ATOM 1286 C C . PHE A 1 167 ? 24.226 9.984 -25.554 1.00 83.62 167 PHE A C 1
ATOM 1288 O O . PHE A 1 167 ? 23.389 9.251 -26.074 1.00 83.62 167 PHE A O 1
ATOM 1295 N N . HIS A 1 168 ? 25.355 10.329 -26.163 1.00 86.25 168 HIS A N 1
ATOM 1296 C CA . HIS A 1 168 ? 25.744 9.765 -27.447 1.00 86.25 168 HIS A CA 1
ATOM 1297 C C . HIS A 1 168 ? 26.492 8.448 -27.239 1.00 86.25 168 HIS A C 1
ATOM 1299 O O . HIS A 1 168 ? 27.418 8.361 -26.429 1.00 86.25 168 HIS A O 1
ATOM 1305 N N . ALA A 1 169 ? 26.100 7.425 -27.991 1.00 87.69 169 ALA A N 1
ATOM 1306 C CA . ALA A 1 169 ? 26.815 6.163 -28.098 1.00 87.69 169 ALA A CA 1
ATOM 1307 C C . ALA A 1 169 ? 27.399 6.021 -29.501 1.00 87.69 169 ALA A C 1
ATOM 1309 O O . ALA A 1 169 ? 26.873 6.561 -30.470 1.00 87.69 169 ALA A O 1
ATOM 1310 N N . GLN A 1 170 ? 28.494 5.275 -29.619 1.00 88.19 170 GLN A N 1
ATOM 1311 C CA . GLN A 1 170 ? 29.060 4.981 -30.925 1.00 88.19 170 GLN A CA 1
ATOM 1312 C C . GLN A 1 170 ? 28.223 3.897 -31.624 1.00 88.19 170 GLN A C 1
ATOM 1314 O O . GLN A 1 170 ? 28.136 2.790 -31.085 1.00 88.19 170 GLN A O 1
ATOM 1319 N N . PRO A 1 171 ? 27.666 4.163 -32.822 1.00 89.56 171 PRO A N 1
ATOM 1320 C CA . PRO A 1 171 ? 26.908 3.167 -33.567 1.00 89.56 171 PRO A CA 1
ATOM 1321 C C . PRO A 1 171 ? 27.759 1.942 -33.898 1.00 89.56 171 PRO A C 1
ATOM 1323 O O . PRO A 1 171 ? 28.854 2.049 -34.462 1.00 89.56 171 PRO A O 1
ATOM 1326 N N . LEU A 1 172 ? 27.236 0.760 -33.583 1.00 86.94 172 LEU A N 1
ATOM 1327 C CA . LEU A 1 172 ? 27.867 -0.520 -33.873 1.00 86.94 172 LEU A CA 1
ATOM 1328 C C . LEU A 1 172 ? 27.096 -1.224 -34.984 1.00 86.94 172 LEU A C 1
ATOM 1330 O O . LEU A 1 172 ? 26.099 -1.906 -34.741 1.00 86.94 172 LEU A O 1
ATOM 1334 N N . SER A 1 173 ? 27.589 -1.080 -36.214 1.00 80.88 173 SER A N 1
ATOM 1335 C CA . SER A 1 173 ? 26.958 -1.702 -37.379 1.00 80.88 173 SER A CA 1
ATOM 1336 C C . SER A 1 173 ? 27.039 -3.234 -37.297 1.00 80.88 173 SER A C 1
ATOM 1338 O O . SER A 1 173 ? 28.091 -3.774 -36.921 1.00 80.88 173 SER A O 1
ATOM 1340 N N . PRO A 1 174 ? 25.956 -3.956 -37.636 1.00 72.38 174 PRO A N 1
ATOM 1341 C CA . PRO A 1 174 ? 25.956 -5.412 -37.617 1.00 72.38 174 PRO A CA 1
ATOM 1342 C C . PRO A 1 174 ? 26.992 -5.968 -38.603 1.00 72.38 174 PRO A C 1
ATOM 1344 O O . PRO A 1 174 ? 27.153 -5.467 -39.713 1.00 72.38 174 PRO A O 1
ATOM 1347 N N . ARG A 1 175 ? 27.711 -7.014 -38.179 1.00 72.56 175 ARG A N 1
ATOM 1348 C CA . ARG A 1 175 ? 28.661 -7.760 -39.012 1.00 72.56 175 ARG A CA 1
ATOM 1349 C C . ARG A 1 175 ? 28.297 -9.237 -38.965 1.00 72.56 175 ARG A C 1
ATOM 1351 O O . ARG A 1 175 ? 28.562 -9.912 -37.970 1.00 72.56 175 ARG A O 1
ATOM 1358 N N . ASP A 1 176 ? 27.688 -9.728 -40.035 1.00 76.00 176 ASP A N 1
ATOM 1359 C CA . ASP A 1 176 ? 27.165 -11.097 -40.074 1.00 76.00 176 ASP A CA 1
ATOM 1360 C C . ASP A 1 176 ? 28.272 -12.155 -40.209 1.00 76.00 176 ASP A C 1
ATOM 1362 O O . ASP A 1 176 ? 28.129 -13.258 -39.694 1.00 76.00 176 ASP A O 1
ATOM 1366 N N . GLU A 1 177 ? 29.451 -11.781 -40.723 1.00 78.19 177 GLU A N 1
ATOM 1367 C CA . GLU A 1 177 ? 30.600 -12.683 -40.921 1.00 78.19 177 GLU A CA 1
ATOM 1368 C C . GLU A 1 177 ? 31.018 -13.478 -39.670 1.00 78.19 177 GLU A C 1
ATOM 1370 O O . GLU A 1 177 ? 31.517 -14.598 -39.777 1.00 78.19 177 GLU A O 1
ATOM 1375 N N . LEU A 1 178 ? 30.882 -12.896 -38.473 1.00 75.50 178 LEU A N 1
ATOM 1376 C CA . LEU A 1 178 ? 31.236 -13.566 -37.216 1.00 75.50 178 LEU A CA 1
ATOM 1377 C C . LEU A 1 178 ? 30.092 -14.428 -36.681 1.00 75.50 178 LEU A C 1
ATOM 1379 O O . LEU A 1 178 ? 30.353 -15.465 -36.072 1.00 75.50 178 LEU A O 1
ATOM 1383 N N . LYS A 1 179 ? 28.838 -14.051 -36.951 1.00 76.12 179 LYS A N 1
ATOM 1384 C CA . LYS A 1 179 ? 27.671 -14.885 -36.639 1.00 76.12 179 LYS A CA 1
ATOM 1385 C C . LYS A 1 179 ? 27.686 -16.141 -37.499 1.00 76.12 179 LYS A C 1
ATOM 1387 O O . LYS A 1 179 ? 27.541 -17.240 -36.971 1.00 76.12 179 LYS A O 1
ATOM 1392 N N . ASP A 1 180 ? 27.987 -15.982 -38.783 1.00 74.69 180 ASP A N 1
ATOM 1393 C CA . ASP A 1 180 ? 28.091 -17.072 -39.753 1.00 74.69 180 ASP A CA 1
ATOM 1394 C C . ASP A 1 180 ? 29.246 -18.030 -39.447 1.00 74.69 180 ASP A C 1
ATOM 1396 O O . ASP A 1 180 ? 29.224 -19.177 -39.878 1.00 74.69 180 ASP A O 1
ATOM 1400 N N . LYS A 1 181 ? 30.242 -17.603 -38.659 1.00 76.75 181 LYS A N 1
ATOM 1401 C CA . LYS A 1 181 ? 31.314 -18.471 -38.144 1.00 76.75 181 LYS A CA 1
ATOM 1402 C C . LYS A 1 181 ? 30.972 -19.130 -36.808 1.00 76.75 181 LYS A C 1
ATOM 1404 O O . LYS A 1 181 ? 31.433 -20.238 -36.551 1.00 76.75 181 LYS A O 1
ATOM 1409 N N . LEU A 1 182 ? 30.187 -18.467 -35.957 1.00 74.81 182 LEU A N 1
ATOM 1410 C CA . LEU A 1 182 ? 29.826 -18.959 -34.623 1.00 74.81 182 LEU A CA 1
ATOM 1411 C C . LEU A 1 182 ? 28.647 -19.946 -34.652 1.00 74.81 182 LEU A C 1
ATOM 1413 O O . LEU A 1 182 ? 28.601 -20.873 -33.848 1.00 74.81 182 LEU A O 1
ATOM 1417 N N . LEU A 1 183 ? 27.697 -19.762 -35.571 1.00 72.19 183 LEU A N 1
ATOM 1418 C CA . LEU A 1 183 ? 26.477 -20.569 -35.644 1.00 72.19 183 LEU A CA 1
ATOM 1419 C C . LEU A 1 183 ? 26.685 -21.999 -36.190 1.00 72.19 183 LEU A C 1
ATOM 1421 O O . LEU A 1 183 ? 26.095 -22.912 -35.616 1.00 72.19 183 LEU A O 1
ATOM 1425 N N . PRO A 1 184 ? 27.506 -22.262 -37.230 1.00 71.00 184 PRO A N 1
ATOM 1426 C CA . PRO A 1 184 ? 27.677 -23.619 -37.766 1.00 71.00 184 PRO A CA 1
ATOM 1427 C C . PRO A 1 184 ? 28.304 -24.646 -36.800 1.00 71.00 184 PRO A C 1
ATOM 1429 O O . PRO A 1 184 ? 27.879 -25.801 -36.824 1.00 71.00 184 PRO A O 1
ATOM 1432 N N . PRO A 1 185 ? 29.281 -24.289 -35.937 1.00 67.62 185 PRO A N 1
ATOM 1433 C CA . PRO A 1 185 ? 29.812 -25.200 -34.918 1.00 67.62 185 PRO A CA 1
ATOM 1434 C C . PRO A 1 185 ? 28.797 -25.568 -33.827 1.00 67.62 185 PRO A C 1
ATOM 1436 O O . PRO A 1 185 ? 28.932 -26.604 -33.169 1.00 67.62 185 PRO A O 1
ATOM 1439 N N . CYS A 1 186 ? 27.784 -24.728 -33.602 1.00 62.41 186 CYS A N 1
ATOM 1440 C CA . CYS A 1 186 ? 26.744 -24.997 -32.624 1.00 62.41 186 CYS A CA 1
ATOM 1441 C C . CYS A 1 186 ? 25.769 -26.044 -33.181 1.00 62.41 186 CYS A C 1
ATOM 1443 O O . CYS A 1 186 ? 25.080 -25.823 -34.171 1.00 62.41 186 CYS A O 1
ATOM 1445 N N . ARG A 1 187 ? 25.642 -27.193 -32.503 1.00 67.94 187 ARG A N 1
ATOM 1446 C CA . ARG A 1 187 ? 24.709 -28.286 -32.865 1.00 67.94 187 ARG A CA 1
ATOM 1447 C C . ARG A 1 187 ? 23.218 -27.934 -32.683 1.00 67.94 187 ARG A C 1
ATOM 1449 O O . ARG A 1 187 ? 22.383 -28.828 -32.588 1.00 67.94 187 ARG A O 1
ATOM 1456 N N . PHE A 1 188 ? 22.872 -26.655 -32.591 1.00 68.62 188 PHE A N 1
ATOM 1457 C CA . PHE A 1 188 ? 21.511 -26.173 -32.394 1.00 68.62 188 PHE A CA 1
ATOM 1458 C C . PHE A 1 188 ? 21.291 -24.888 -33.196 1.00 68.62 188 PHE A C 1
ATOM 1460 O O . PHE A 1 188 ? 22.179 -24.044 -33.296 1.00 68.62 188 PHE A O 1
ATOM 1467 N N . LYS A 1 189 ? 20.092 -24.738 -33.767 1.00 78.56 189 LYS A N 1
ATOM 1468 C CA . LYS A 1 189 ? 19.678 -23.512 -34.461 1.00 78.56 189 LYS A CA 1
ATOM 1469 C C . LYS A 1 189 ? 19.022 -22.556 -33.461 1.00 78.56 189 LYS A C 1
ATOM 1471 O O . LYS A 1 189 ? 18.260 -23.035 -32.616 1.00 78.56 189 LYS A O 1
ATOM 1476 N N . PRO A 1 190 ? 19.261 -21.234 -33.557 1.00 82.06 190 PRO A N 1
ATOM 1477 C CA . PRO A 1 190 ? 18.526 -20.267 -32.757 1.00 82.06 190 PRO A CA 1
ATOM 1478 C C . PRO A 1 190 ? 17.021 -20.433 -32.969 1.00 82.06 190 PRO A C 1
ATOM 1480 O O . PRO A 1 190 ? 16.558 -20.636 -34.094 1.00 82.06 190 PRO A O 1
ATOM 1483 N N . THR A 1 191 ? 16.245 -20.340 -31.894 1.00 88.81 191 THR A N 1
ATOM 148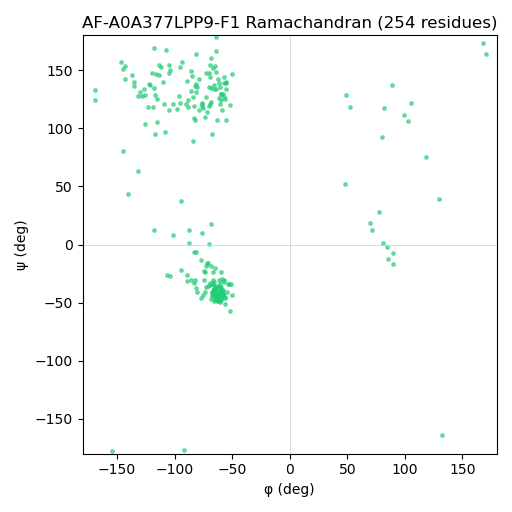4 C CA . THR A 1 191 ? 14.783 -20.319 -32.005 1.00 88.81 191 THR A CA 1
ATOM 1485 C C . THR A 1 191 ? 14.325 -19.015 -32.662 1.00 88.81 191 THR A C 1
ATOM 1487 O O . THR A 1 191 ? 15.034 -18.007 -32.631 1.00 88.81 191 THR A O 1
ATOM 1490 N N . GLY A 1 192 ? 13.104 -18.982 -33.208 1.00 88.81 192 GLY A N 1
ATOM 1491 C CA . GLY A 1 192 ? 12.547 -17.750 -33.785 1.00 88.81 192 GLY A CA 1
ATOM 1492 C C . GLY A 1 192 ? 12.493 -16.585 -32.785 1.00 88.81 192 GLY A C 1
ATOM 1493 O O . GLY A 1 192 ? 12.712 -15.435 -33.158 1.00 88.81 192 GLY A O 1
ATOM 1494 N N . ALA A 1 193 ? 12.281 -16.879 -31.496 1.00 89.12 193 ALA A N 1
ATOM 1495 C CA . ALA A 1 193 ? 12.328 -15.878 -30.434 1.00 89.12 1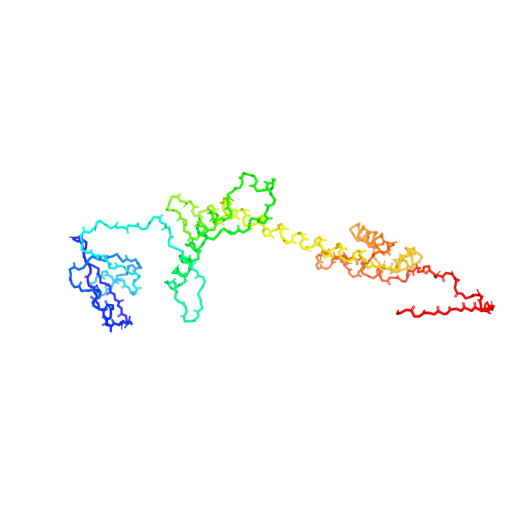93 ALA A CA 1
ATOM 1496 C C . ALA A 1 193 ? 13.749 -15.331 -30.216 1.00 89.12 193 ALA A C 1
ATOM 1498 O O . ALA A 1 193 ? 13.918 -14.119 -30.117 1.00 89.12 193 ALA A O 1
ATOM 1499 N N . GLN A 1 194 ? 14.767 -16.199 -30.192 1.00 89.50 194 GLN A N 1
ATOM 1500 C CA . GLN A 1 194 ? 16.168 -15.785 -30.064 1.00 89.50 194 GLN A CA 1
ATOM 1501 C C . GLN A 1 194 ? 16.604 -14.943 -31.267 1.00 89.50 194 GLN A C 1
ATOM 1503 O O . GLN A 1 194 ? 17.160 -13.869 -31.074 1.00 89.50 194 GLN A O 1
ATOM 1508 N N . ALA A 1 195 ? 16.276 -15.373 -32.489 1.00 87.81 195 ALA A N 1
ATOM 1509 C CA . ALA A 1 195 ? 16.589 -14.629 -33.708 1.00 87.81 195 ALA A CA 1
ATOM 1510 C C . ALA A 1 195 ? 15.941 -13.233 -33.720 1.00 87.81 195 ALA A C 1
ATOM 1512 O O . ALA A 1 195 ? 16.611 -12.245 -34.017 1.00 87.81 195 ALA A O 1
ATOM 1513 N N . ARG A 1 196 ? 14.661 -13.129 -33.330 1.00 91.38 196 ARG A N 1
ATOM 1514 C CA . ARG A 1 196 ? 13.952 -11.844 -33.225 1.00 91.38 196 ARG A CA 1
ATOM 1515 C C . ARG A 1 196 ? 14.607 -10.908 -32.206 1.00 91.38 196 ARG A C 1
ATOM 1517 O O . ARG A 1 196 ? 14.863 -9.753 -32.530 1.00 91.38 196 ARG A O 1
ATOM 1524 N N . VAL A 1 197 ? 14.903 -11.400 -31.000 1.00 92.56 197 VAL A N 1
ATOM 1525 C CA . VAL A 1 197 ? 15.526 -10.586 -29.939 1.00 92.56 197 VAL A CA 1
ATOM 1526 C C . VAL A 1 197 ? 16.945 -10.162 -30.327 1.00 92.56 197 VAL A C 1
ATOM 1528 O O . VAL A 1 197 ? 17.322 -9.018 -30.093 1.00 92.56 197 VAL A O 1
ATOM 1531 N N . THR A 1 198 ? 17.723 -11.040 -30.964 1.00 90.06 198 THR A N 1
ATOM 1532 C CA . THR A 1 198 ? 19.050 -10.696 -31.491 1.00 90.06 198 THR A CA 1
ATOM 1533 C C . THR A 1 198 ? 18.965 -9.594 -32.552 1.00 90.06 198 THR A C 1
ATOM 1535 O O . THR A 1 198 ? 19.707 -8.619 -32.462 1.00 90.06 198 THR A O 1
ATOM 1538 N N . ALA A 1 199 ? 18.014 -9.673 -33.488 1.00 89.19 199 ALA A N 1
ATOM 1539 C CA . ALA A 1 199 ? 17.802 -8.628 -34.493 1.00 89.19 199 ALA A CA 1
ATOM 1540 C C . ALA A 1 199 ? 17.315 -7.295 -33.888 1.00 89.19 199 ALA A C 1
ATOM 1542 O O . ALA A 1 199 ? 17.629 -6.222 -34.397 1.00 89.19 199 ALA A O 1
ATOM 1543 N N . GLU A 1 200 ? 16.539 -7.330 -32.802 1.00 92.19 200 GLU A N 1
ATOM 1544 C CA . GLU A 1 200 ? 16.169 -6.132 -32.037 1.00 92.19 200 GLU A CA 1
ATOM 1545 C C . GLU A 1 200 ? 17.388 -5.478 -31.371 1.00 92.19 200 GLU A C 1
ATOM 1547 O O . GLU A 1 200 ? 17.593 -4.281 -31.536 1.00 92.19 200 GLU A O 1
ATOM 1552 N N . ILE A 1 201 ? 18.235 -6.263 -30.697 1.00 92.25 201 ILE A N 1
ATOM 1553 C CA . ILE A 1 201 ? 19.488 -5.784 -30.087 1.00 92.25 201 ILE A CA 1
ATOM 1554 C C . ILE A 1 201 ? 20.421 -5.175 -31.138 1.00 92.25 201 ILE A C 1
ATOM 1556 O O . ILE A 1 201 ? 21.082 -4.171 -30.896 1.00 92.25 201 ILE A O 1
ATOM 1560 N N . GLU A 1 202 ? 20.505 -5.787 -32.316 1.00 89.62 202 GLU A N 1
ATOM 1561 C CA . GLU A 1 202 ? 21.343 -5.287 -33.405 1.00 89.62 202 GLU A CA 1
ATOM 1562 C C . GLU A 1 202 ? 20.855 -3.965 -33.971 1.00 89.62 202 GLU A C 1
ATOM 1564 O O . GLU A 1 202 ? 21.678 -3.086 -34.215 1.00 89.62 202 GLU A O 1
ATOM 1569 N N . ARG A 1 203 ? 19.538 -3.804 -34.126 1.00 89.94 203 ARG A N 1
ATOM 1570 C CA . ARG A 1 203 ? 18.949 -2.525 -34.527 1.00 89.94 203 ARG A CA 1
ATOM 1571 C C . ARG A 1 203 ? 19.209 -1.443 -33.488 1.00 89.94 203 ARG A C 1
ATOM 1573 O O . ARG A 1 203 ? 19.636 -0.362 -33.868 1.00 89.94 203 ARG A O 1
ATOM 1580 N N . ASP A 1 204 ? 19.021 -1.745 -32.204 1.00 90.12 204 ASP A N 1
ATOM 1581 C CA . ASP A 1 204 ? 19.218 -0.763 -31.134 1.00 90.12 204 ASP A CA 1
ATOM 1582 C C . ASP A 1 204 ? 20.698 -0.345 -31.006 1.00 90.12 204 ASP A C 1
ATOM 1584 O O . ASP A 1 204 ? 20.996 0.831 -30.840 1.00 90.12 204 ASP A O 1
ATOM 1588 N N . MET A 1 205 ? 21.644 -1.283 -31.137 1.00 90.12 205 MET A N 1
ATOM 1589 C CA . MET A 1 205 ? 23.089 -0.992 -31.090 1.00 90.12 205 MET A CA 1
ATOM 1590 C C . MET A 1 205 ? 23.620 -0.259 -32.331 1.00 90.12 205 MET A C 1
ATOM 1592 O O . MET A 1 205 ? 24.738 0.252 -32.295 1.00 90.12 205 MET A O 1
ATOM 1596 N N . ALA A 1 206 ? 22.863 -0.236 -33.430 1.00 89.94 206 ALA A N 1
ATOM 1597 C CA . ALA A 1 206 ? 23.209 0.524 -34.628 1.00 89.94 206 ALA A CA 1
ATOM 1598 C C . ALA A 1 206 ? 22.798 2.005 -34.535 1.00 89.94 206 ALA A C 1
ATOM 1600 O O . ALA A 1 206 ? 23.133 2.776 -35.432 1.00 89.94 206 ALA A O 1
ATOM 1601 N N . LEU A 1 207 ? 22.079 2.402 -33.480 1.00 89.06 207 LEU A N 1
ATOM 1602 C CA . LEU A 1 207 ? 21.726 3.794 -33.211 1.00 89.06 207 LEU A CA 1
ATOM 1603 C C . LEU A 1 207 ? 22.882 4.539 -32.527 1.00 89.06 207 LEU A C 1
ATOM 1605 O O . LEU A 1 207 ? 23.805 3.938 -31.979 1.00 89.06 207 LEU A O 1
ATOM 1609 N N . ASP A 1 208 ? 22.808 5.866 -32.541 1.00 89.69 208 ASP A N 1
ATOM 1610 C CA . ASP A 1 208 ? 23.740 6.797 -31.891 1.00 89.69 208 ASP A CA 1
ATOM 1611 C C . ASP A 1 208 ? 23.380 7.104 -30.425 1.00 89.69 208 ASP A C 1
ATOM 1613 O O . ASP A 1 208 ? 23.952 8.005 -29.810 1.00 89.69 208 ASP A O 1
ATOM 1617 N N . VAL A 1 209 ? 22.466 6.322 -29.845 1.00 89.81 209 VAL A N 1
ATOM 1618 C CA . VAL A 1 209 ? 22.030 6.401 -28.444 1.00 89.81 209 VAL A CA 1
ATOM 1619 C C . VAL A 1 209 ? 22.314 5.083 -27.710 1.00 89.81 209 VAL A C 1
ATOM 1621 O O .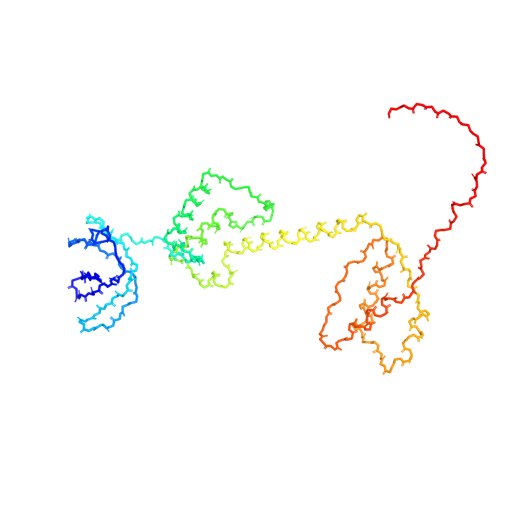 VAL A 1 209 ? 22.243 4.013 -28.320 1.00 89.81 209 VAL A O 1
ATOM 1624 N N . PRO A 1 210 ? 22.627 5.104 -26.399 1.00 88.44 210 PRO A N 1
ATOM 1625 C CA . PRO A 1 210 ? 22.863 3.889 -25.630 1.00 88.44 210 PRO A CA 1
ATOM 1626 C C . PRO A 1 210 ? 21.671 2.924 -25.670 1.00 88.44 210 PRO A C 1
ATOM 1628 O O . PRO A 1 210 ? 20.546 3.274 -25.307 1.00 88.44 210 PRO A O 1
ATOM 1631 N N . MET A 1 211 ? 21.923 1.666 -26.039 1.00 89.62 211 MET A N 1
ATOM 1632 C CA . MET A 1 211 ? 20.908 0.614 -25.960 1.00 89.62 211 MET A CA 1
ATOM 1633 C C . MET A 1 211 ? 20.602 0.273 -24.492 1.00 89.62 211 MET A C 1
ATOM 1635 O O . MET A 1 211 ? 21.466 -0.216 -23.765 1.00 89.62 211 MET A O 1
ATOM 1639 N N . MET A 1 212 ? 19.338 0.421 -24.085 1.00 86.19 212 MET A N 1
ATOM 1640 C CA . MET A 1 212 ? 18.833 -0.023 -22.780 1.00 86.19 212 MET A CA 1
ATOM 1641 C C . MET A 1 212 ? 17.755 -1.091 -22.951 1.00 86.19 212 MET A C 1
ATOM 1643 O O . MET A 1 212 ? 16.574 -0.788 -23.131 1.00 86.19 212 MET A O 1
ATOM 1647 N N . ARG A 1 213 ? 18.159 -2.362 -22.884 1.00 89.12 213 ARG A N 1
ATOM 1648 C CA . ARG A 1 213 ? 17.265 -3.506 -23.091 1.00 89.12 213 ARG A CA 1
ATOM 1649 C C . ARG A 1 213 ? 17.492 -4.584 -22.039 1.00 89.12 213 ARG A C 1
ATOM 1651 O O . ARG A 1 213 ? 18.626 -4.950 -21.748 1.00 89.12 213 ARG A O 1
ATOM 1658 N N . LEU A 1 214 ? 16.397 -5.136 -21.520 1.00 90.75 214 LEU A N 1
ATOM 1659 C CA . LEU A 1 214 ? 16.406 -6.304 -20.644 1.00 90.75 214 LEU A CA 1
ATOM 1660 C C . LEU A 1 214 ? 15.932 -7.529 -21.432 1.00 90.75 214 LEU A C 1
ATOM 1662 O O . LEU A 1 214 ? 14.782 -7.593 -21.860 1.00 90.75 214 LEU A O 1
ATOM 1666 N N . VAL A 1 215 ? 16.812 -8.512 -21.619 1.00 92.38 215 VAL A N 1
ATOM 1667 C CA . VAL A 1 215 ? 16.447 -9.789 -22.245 1.00 92.38 215 VAL A CA 1
ATOM 1668 C C . VAL A 1 215 ? 15.837 -10.706 -21.184 1.00 92.38 215 VAL A C 1
ATOM 1670 O O . VAL A 1 215 ? 16.546 -11.213 -20.315 1.00 92.38 215 VAL A O 1
ATOM 1673 N N . GLN A 1 216 ? 14.526 -10.934 -21.261 1.00 92.38 216 GLN A N 1
ATOM 1674 C CA . GLN A 1 216 ? 13.796 -11.816 -20.346 1.00 92.38 216 GLN A CA 1
ATOM 1675 C C . GLN A 1 216 ? 13.429 -13.150 -21.002 1.00 92.38 216 GLN A C 1
ATOM 1677 O O . GLN A 1 216 ? 13.177 -13.235 -22.202 1.00 92.38 216 GLN A O 1
ATOM 1682 N N . GLY A 1 217 ? 13.399 -14.207 -20.195 1.00 91.25 217 GLY A N 1
ATOM 1683 C CA . GLY A 1 217 ? 12.943 -15.534 -20.598 1.00 91.25 217 GLY A CA 1
ATOM 1684 C C . GLY A 1 217 ? 13.247 -16.581 -19.532 1.00 91.25 217 GLY A C 1
ATOM 1685 O O . GLY A 1 217 ? 14.103 -16.355 -18.671 1.00 91.25 217 GLY A O 1
ATOM 1686 N N . ASP A 1 218 ? 12.598 -17.737 -19.626 1.00 91.19 218 ASP A N 1
ATOM 1687 C CA . ASP A 1 218 ? 12.681 -18.807 -18.623 1.00 91.19 218 ASP A CA 1
ATOM 1688 C C . ASP A 1 218 ? 14.082 -19.425 -18.487 1.00 91.19 218 ASP A C 1
ATOM 1690 O O . ASP A 1 218 ? 14.987 -19.214 -19.308 1.00 91.19 218 ASP A O 1
ATOM 1694 N N . VAL A 1 219 ? 14.298 -20.192 -17.417 1.00 86.44 219 VAL A N 1
ATOM 1695 C CA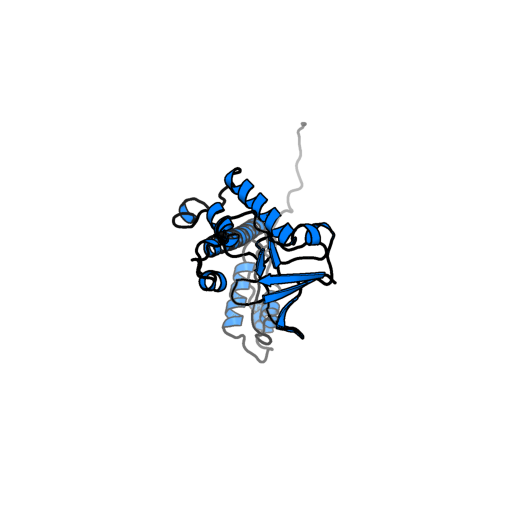 . VAL A 1 219 ? 15.527 -20.979 -17.246 1.00 86.44 219 VAL A CA 1
ATOM 1696 C C . VAL A 1 219 ? 15.650 -21.959 -18.419 1.00 86.44 219 VAL A C 1
ATOM 1698 O O . VAL A 1 219 ? 14.699 -22.648 -18.764 1.00 86.44 219 VAL A O 1
ATOM 1701 N N . GLY A 1 220 ? 16.815 -21.987 -19.073 1.00 82.88 220 GLY A N 1
ATOM 1702 C CA . GLY A 1 220 ? 17.049 -22.837 -20.248 1.00 82.88 220 GLY A CA 1
ATOM 1703 C C . GLY A 1 220 ? 16.590 -22.259 -21.595 1.00 82.88 220 GLY A C 1
ATOM 1704 O O . GLY A 1 220 ? 16.888 -22.853 -22.624 1.00 82.88 220 GLY A O 1
ATOM 1705 N N . SER A 1 221 ? 15.975 -21.069 -21.646 1.00 86.19 221 SER A N 1
ATOM 1706 C CA . SER A 1 221 ? 15.521 -20.447 -22.910 1.00 86.19 221 SER A CA 1
ATOM 1707 C C . SER A 1 221 ? 16.643 -19.955 -23.844 1.00 86.19 221 SER A C 1
ATOM 1709 O O . SER A 1 221 ? 16.380 -19.403 -24.913 1.00 86.19 221 SER A O 1
ATOM 1711 N N . GLY A 1 222 ? 17.911 -20.133 -23.457 1.00 85.00 222 GLY A N 1
ATOM 1712 C CA . GLY A 1 222 ? 19.074 -19.767 -24.268 1.00 85.00 222 GLY A CA 1
ATOM 1713 C C . GLY A 1 222 ? 19.408 -18.271 -24.292 1.00 85.00 222 GLY A C 1
ATOM 1714 O O . GLY A 1 222 ? 20.017 -17.806 -25.250 1.00 85.00 222 GLY A O 1
ATOM 1715 N N . LYS A 1 223 ? 19.078 -17.511 -23.234 1.00 91.81 223 LYS A N 1
ATOM 1716 C CA . LYS A 1 223 ? 19.490 -16.095 -23.072 1.00 91.81 223 LYS A CA 1
ATOM 1717 C C . LYS A 1 223 ? 20.998 -15.881 -23.269 1.00 91.81 223 LYS A C 1
ATOM 1719 O O . LYS A 1 223 ? 21.409 -14.870 -23.829 1.00 91.81 223 LYS A O 1
ATOM 1724 N N . THR A 1 224 ? 21.813 -16.856 -22.864 1.00 89.00 224 THR A N 1
ATOM 1725 C CA . THR A 1 224 ? 23.273 -16.836 -23.041 1.00 89.00 224 THR A CA 1
ATOM 1726 C C . THR A 1 224 ? 23.682 -16.775 -24.510 1.00 89.00 224 THR A C 1
ATOM 1728 O O . THR A 1 224 ? 24.618 -16.057 -24.842 1.00 89.00 224 THR A O 1
ATOM 1731 N N . LEU A 1 225 ? 22.964 -17.468 -25.401 1.00 86.62 225 LEU A N 1
ATOM 1732 C CA . LEU A 1 225 ? 23.221 -17.393 -26.840 1.00 86.62 225 LEU A CA 1
ATOM 1733 C C . LEU A 1 225 ? 22.958 -15.977 -27.362 1.00 86.62 225 LEU A C 1
ATOM 1735 O O . LEU A 1 225 ? 23.780 -15.429 -28.085 1.00 86.62 225 LEU A O 1
ATOM 1739 N N . VAL A 1 226 ? 21.832 -15.377 -26.966 1.00 89.12 226 VAL A N 1
ATOM 1740 C CA . VAL A 1 226 ? 21.460 -14.012 -27.372 1.00 89.12 226 VAL A CA 1
ATOM 1741 C C . VAL A 1 226 ? 22.518 -13.005 -26.912 1.00 89.12 226 VAL A C 1
ATOM 1743 O O . VAL A 1 226 ? 22.940 -12.164 -27.700 1.00 89.12 226 VAL A O 1
ATOM 1746 N N . ALA A 1 227 ? 23.001 -13.128 -25.672 1.00 89.12 227 ALA A N 1
ATOM 1747 C CA . ALA A 1 227 ? 24.074 -12.285 -25.146 1.00 89.12 227 ALA A CA 1
ATOM 1748 C C . ALA A 1 227 ? 25.410 -12.499 -25.881 1.00 89.12 227 ALA A C 1
ATOM 1750 O O . ALA A 1 227 ? 26.091 -11.529 -26.206 1.00 89.12 227 ALA A O 1
ATOM 1751 N N . ALA A 1 228 ? 25.768 -13.747 -26.198 1.00 87.94 228 ALA A N 1
ATOM 1752 C CA . ALA A 1 228 ? 26.979 -14.055 -26.956 1.00 87.94 228 ALA A CA 1
ATOM 1753 C C . ALA A 1 228 ? 26.933 -13.462 -28.374 1.00 87.94 228 ALA A C 1
ATOM 1755 O O . ALA A 1 228 ? 27.906 -12.857 -28.814 1.00 87.94 228 ALA A O 1
ATOM 1756 N N . LEU A 1 229 ? 25.790 -13.569 -29.063 1.00 85.62 229 LEU A N 1
ATOM 1757 C CA . LEU A 1 229 ? 25.572 -12.953 -30.377 1.00 85.62 229 LEU A CA 1
ATOM 1758 C C . LEU A 1 229 ? 25.612 -11.418 -30.304 1.00 85.62 229 LEU A C 1
ATOM 1760 O O . LEU A 1 229 ? 26.125 -10.767 -31.215 1.00 85.62 229 LEU A O 1
ATOM 1764 N N . ALA A 1 230 ? 25.120 -10.833 -29.209 1.00 87.88 230 ALA A N 1
ATOM 1765 C CA . ALA A 1 230 ? 25.201 -9.395 -28.975 1.00 87.88 230 ALA A CA 1
ATOM 1766 C C . ALA A 1 230 ? 26.651 -8.906 -28.792 1.00 87.88 230 ALA A C 1
ATOM 1768 O O . ALA A 1 230 ? 27.002 -7.846 -29.305 1.00 87.88 230 ALA A O 1
ATOM 1769 N N . ALA A 1 231 ? 27.487 -9.693 -28.107 1.00 87.31 231 ALA A N 1
ATOM 1770 C CA . ALA A 1 231 ? 28.865 -9.349 -27.751 1.00 87.31 231 ALA A CA 1
ATOM 1771 C C . ALA A 1 231 ? 29.901 -9.561 -28.872 1.00 87.31 231 ALA A C 1
ATOM 1773 O O . ALA A 1 231 ? 31.068 -9.205 -28.698 1.00 87.31 231 ALA A O 1
ATOM 1774 N N . LEU A 1 232 ? 29.514 -10.153 -30.008 1.00 84.06 232 LEU A N 1
ATOM 1775 C CA . LEU A 1 232 ? 30.431 -10.359 -31.130 1.00 84.06 232 LEU A CA 1
ATOM 1776 C C . LEU A 1 232 ? 31.040 -9.025 -31.605 1.00 84.06 232 LEU A C 1
ATOM 1778 O O . LEU A 1 232 ? 30.304 -8.043 -31.715 1.00 84.06 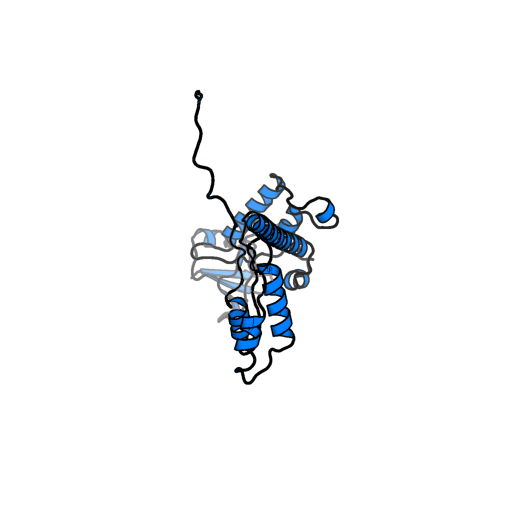232 LEU A O 1
ATOM 1782 N N . PRO A 1 233 ? 32.349 -8.977 -31.931 1.00 64.25 233 PRO A N 1
ATOM 1783 C CA . PRO A 1 233 ? 33.007 -7.766 -32.415 1.00 64.25 233 PRO A CA 1
ATOM 1784 C C . PRO A 1 233 ? 32.271 -7.128 -33.599 1.00 64.25 233 PRO A C 1
ATOM 1786 O O . PRO A 1 233 ? 32.126 -7.737 -34.660 1.00 64.25 233 PRO A O 1
ATOM 1789 N N . ARG A 1 234 ? 31.825 -5.881 -33.430 1.00 69.62 234 ARG A N 1
ATOM 1790 C CA . ARG A 1 234 ? 31.120 -5.109 -34.465 1.00 69.62 234 ARG A CA 1
ATOM 1791 C C . ARG A 1 234 ? 32.023 -4.046 -35.067 1.00 69.62 234 ARG A C 1
ATOM 1793 O O . ARG A 1 234 ? 32.982 -3.606 -34.435 1.00 69.62 234 ARG A O 1
ATOM 1800 N N . HIS A 1 235 ? 31.740 -3.649 -36.307 1.00 62.78 235 HIS A N 1
ATOM 1801 C CA . HIS A 1 235 ? 32.480 -2.558 -36.927 1.00 62.78 235 HIS A CA 1
ATOM 1802 C C . HIS A 1 235 ? 32.051 -1.249 -36.266 1.00 62.78 235 HIS A C 1
ATOM 1804 O O . HIS A 1 235 ? 30.897 -0.840 -36.386 1.00 62.78 235 HIS A O 1
ATOM 1810 N N . CYS A 1 236 ? 32.979 -0.608 -35.561 1.00 54.38 236 CYS A N 1
ATOM 1811 C CA . CYS A 1 236 ? 32.830 0.792 -35.211 1.00 54.38 236 CYS A CA 1
ATOM 1812 C C . CYS A 1 236 ? 33.467 1.580 -36.368 1.00 54.38 236 CYS A C 1
ATOM 1814 O O . CYS A 1 236 ? 34.642 1.330 -36.681 1.00 54.38 236 CYS A O 1
ATOM 1816 N N . PRO A 1 237 ? 32.723 2.459 -37.061 1.00 56.28 237 PRO A N 1
ATOM 1817 C CA . PRO A 1 237 ? 33.325 3.306 -38.075 1.00 56.28 237 PRO A CA 1
ATOM 1818 C C . PRO A 1 237 ? 34.413 4.127 -37.380 1.00 56.28 237 PRO A C 1
ATOM 1820 O O . PRO A 1 237 ? 34.135 4.888 -36.451 1.00 56.28 237 PRO A O 1
ATOM 1823 N N . ARG A 1 238 ? 35.677 3.916 -37.769 1.00 49.66 238 ARG A N 1
ATOM 1824 C CA . ARG A 1 238 ? 36.764 4.810 -37.359 1.00 49.66 238 ARG A CA 1
ATOM 1825 C C . ARG A 1 238 ? 36.361 6.206 -37.823 1.00 49.66 238 ARG A C 1
ATOM 1827 O O . ARG A 1 238 ? 36.100 6.377 -39.011 1.00 49.66 238 ARG A O 1
ATOM 1834 N N . GLN A 1 239 ? 36.324 7.180 -36.913 1.00 45.91 239 GLN A N 1
ATOM 1835 C CA . GLN A 1 239 ? 36.332 8.584 -37.315 1.00 45.91 239 GLN A CA 1
ATOM 1836 C C . GLN A 1 239 ? 37.565 8.780 -38.202 1.00 45.91 239 GLN A C 1
ATOM 1838 O O . GLN A 1 239 ? 38.704 8.674 -37.746 1.00 45.91 239 GLN A O 1
ATOM 1843 N N . ALA A 1 240 ? 37.331 8.936 -39.500 1.00 40.31 240 ALA A N 1
ATOM 1844 C CA . ALA A 1 240 ? 38.368 9.240 -40.459 1.00 40.31 240 ALA A CA 1
ATOM 1845 C C . ALA A 1 240 ? 38.731 10.722 -40.306 1.00 40.31 240 ALA A C 1
ATOM 1847 O O . ALA A 1 240 ? 37.874 11.578 -40.491 1.00 40.31 240 ALA A O 1
ATOM 1848 N N . GLY A 1 241 ? 39.999 10.997 -39.993 1.00 38.00 241 GLY A N 1
ATOM 1849 C CA . GLY A 1 241 ? 40.675 12.244 -40.359 1.00 38.00 241 GLY A CA 1
ATOM 1850 C C . GLY A 1 241 ? 40.401 13.469 -39.484 1.00 38.00 241 GLY A C 1
ATOM 1851 O O . GLY A 1 241 ? 39.534 14.278 -39.782 1.00 38.00 241 GLY A O 1
ATOM 1852 N N . GLY A 1 242 ? 41.251 13.660 -38.478 1.00 35.41 242 GLY A N 1
ATOM 1853 C CA . GLY A 1 242 ? 41.499 14.947 -37.824 1.00 35.41 242 GLY A CA 1
ATOM 1854 C C . GLY A 1 242 ? 42.986 15.097 -37.503 1.00 35.41 242 GLY A C 1
ATOM 1855 O O . GLY A 1 242 ? 43.349 15.434 -36.385 1.00 35.41 242 GLY A O 1
ATOM 1856 N N . ALA A 1 243 ? 43.848 14.724 -38.448 1.00 41.94 243 ALA A N 1
ATOM 1857 C CA . ALA A 1 243 ? 45.291 14.899 -38.360 1.00 41.94 243 ALA A CA 1
ATOM 1858 C C . ALA A 1 243 ? 45.815 15.197 -39.766 1.00 41.94 243 ALA A C 1
ATOM 1860 O O . ALA A 1 243 ? 46.221 14.285 -40.472 1.00 41.94 243 ALA A O 1
ATOM 1861 N N . ASP A 1 244 ? 45.688 16.454 -40.184 1.00 36.69 244 ASP A N 1
ATOM 1862 C CA . ASP A 1 244 ? 46.586 17.115 -41.133 1.00 36.69 244 ASP A CA 1
ATOM 1863 C C . ASP A 1 244 ? 46.262 18.615 -41.135 1.00 36.69 244 ASP A C 1
ATOM 1865 O O . ASP A 1 244 ? 45.111 19.008 -41.323 1.00 36.69 244 ASP A O 1
ATOM 1869 N N . GLY A 1 245 ? 47.275 19.446 -40.873 1.00 34.25 245 GLY A N 1
ATOM 1870 C CA . GLY A 1 245 ? 47.156 20.908 -40.875 1.00 34.25 245 GLY A CA 1
ATOM 1871 C C . GLY A 1 245 ? 47.694 21.621 -39.632 1.00 34.25 245 GLY A C 1
ATOM 1872 O O . GLY A 1 245 ? 47.084 22.580 -39.171 1.00 34.25 245 GLY A O 1
ATOM 1873 N N . ALA A 1 246 ? 48.825 21.179 -39.077 1.00 42.53 246 ALA A N 1
ATOM 1874 C CA . ALA A 1 246 ? 49.659 22.053 -38.258 1.00 42.53 246 ALA A CA 1
ATOM 1875 C C . ALA A 1 246 ? 50.575 22.853 -39.193 1.00 42.53 246 ALA A C 1
ATOM 1877 O O . ALA A 1 246 ? 51.657 22.385 -39.521 1.00 42.53 246 ALA A O 1
ATOM 1878 N N . ASP A 1 247 ? 50.115 24.019 -39.651 1.00 34.22 247 ASP A N 1
ATOM 1879 C CA . ASP A 1 247 ? 50.989 25.133 -40.035 1.00 34.22 247 ASP A CA 1
ATOM 1880 C C . ASP A 1 247 ? 50.177 26.420 -40.258 1.00 34.22 247 ASP A C 1
ATOM 1882 O O . ASP A 1 247 ? 49.167 26.409 -40.959 1.00 34.22 247 ASP A O 1
ATOM 1886 N N . GLY A 1 248 ? 50.642 27.537 -39.684 1.00 30.89 248 GLY A N 1
ATOM 1887 C CA . GLY A 1 248 ? 50.222 28.884 -40.102 1.00 30.89 248 GLY A CA 1
ATOM 1888 C C . GLY A 1 248 ? 49.504 29.765 -39.070 1.00 30.89 248 GLY A C 1
ATOM 1889 O O . GLY A 1 248 ? 48.318 30.026 -39.189 1.00 30.89 248 GLY A O 1
ATOM 1890 N N . THR A 1 249 ? 50.277 30.308 -38.125 1.00 33.31 249 THR A N 1
ATOM 1891 C CA . THR A 1 249 ? 50.310 31.738 -37.725 1.00 33.31 249 THR A CA 1
ATOM 1892 C C . THR A 1 249 ? 49.030 32.553 -37.419 1.00 33.31 249 THR A C 1
ATOM 1894 O O . THR A 1 249 ? 48.219 32.829 -38.293 1.00 33.31 249 THR A O 1
ATOM 1897 N N . ALA A 1 250 ? 49.096 33.186 -36.233 1.00 31.64 250 ALA A N 1
ATOM 1898 C CA . ALA A 1 250 ? 48.731 34.579 -35.901 1.00 31.64 250 ALA A CA 1
ATOM 1899 C C . ALA A 1 250 ? 47.363 34.890 -35.241 1.00 31.64 250 ALA A C 1
ATOM 1901 O O . ALA A 1 250 ? 46.334 34.954 -35.896 1.00 31.64 250 ALA A O 1
ATOM 1902 N N . GLY A 1 251 ? 47.437 35.314 -33.966 1.00 29.06 251 GLY A N 1
ATOM 1903 C CA . GLY A 1 251 ? 47.006 36.666 -33.563 1.00 29.06 251 GLY A CA 1
ATOM 1904 C C . GLY A 1 251 ? 45.677 36.840 -32.804 1.00 29.06 251 GLY A C 1
ATOM 1905 O O . GLY A 1 251 ? 44.612 36.600 -33.352 1.00 29.06 251 GLY A O 1
ATOM 1906 N N . GLY A 1 252 ? 45.764 37.434 -31.601 1.00 29.89 252 GLY A N 1
ATOM 1907 C CA . GLY A 1 252 ? 44.683 38.178 -30.912 1.00 29.89 252 GLY A CA 1
ATOM 1908 C C . GLY A 1 252 ? 43.988 37.396 -29.783 1.00 29.89 252 GLY A C 1
ATOM 1909 O O . GLY A 1 252 ? 43.357 36.392 -30.057 1.00 29.89 252 GLY A O 1
ATOM 1910 N N . ALA A 1 253 ? 44.194 37.663 -28.486 1.00 32.12 253 ALA A N 1
ATOM 1911 C CA . ALA A 1 253 ? 43.860 38.843 -27.661 1.00 32.12 253 ALA A CA 1
ATOM 1912 C C . ALA A 1 253 ? 42.450 38.796 -27.011 1.00 32.12 253 ALA A C 1
ATOM 1914 O O . ALA A 1 253 ? 41.473 38.503 -27.686 1.00 32.12 253 ALA A O 1
ATOM 1915 N N . ALA A 1 254 ? 42.415 39.210 -25.727 1.00 33.09 254 ALA A N 1
ATOM 1916 C CA . ALA A 1 254 ? 41.285 39.477 -24.801 1.00 33.09 254 ALA A CA 1
ATOM 1917 C C . ALA A 1 254 ? 40.665 38.242 -24.092 1.00 33.09 254 ALA A C 1
ATOM 1919 O O . ALA A 1 254 ? 40.305 37.279 -24.753 1.00 33.09 254 ALA A O 1
ATOM 1920 N N . ARG A 1 255 ? 40.703 38.119 -22.744 1.00 35.88 255 ARG A N 1
ATOM 1921 C CA . ARG A 1 255 ? 39.895 38.830 -21.703 1.00 35.88 255 ARG A CA 1
ATOM 1922 C C . ARG A 1 255 ? 38.399 38.702 -22.032 1.00 35.88 255 ARG A C 1
ATOM 1924 O O . ARG A 1 255 ? 38.019 39.120 -23.114 1.00 35.88 255 ARG A O 1
ATOM 1931 N N . GLU A 1 256 ? 37.532 38.102 -21.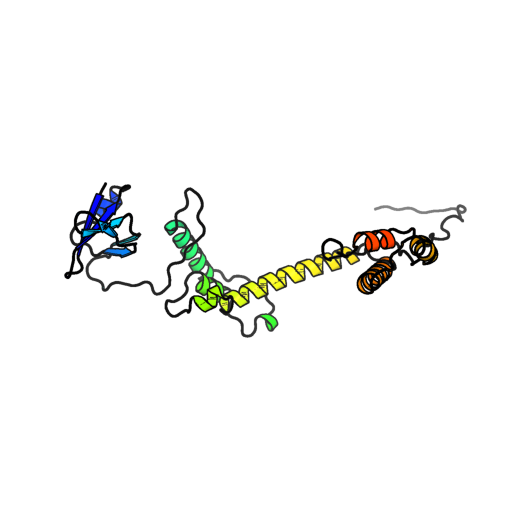222 1.00 37.09 256 GLU A N 1
ATOM 1932 C CA . GLU A 1 256 ? 37.315 38.123 -19.760 1.00 37.09 256 GLU A CA 1
ATOM 1933 C C . GLU A 1 256 ? 37.039 36.729 -19.177 1.00 37.09 256 GLU A C 1
ATOM 1935 O O . GLU A 1 256 ? 36.519 35.866 -19.920 1.00 37.09 256 GLU A O 1
#

Foldseek 3Di:
DDWAWDDPPPDIEIEDEPDDDPVRVVLRDPPWDKDWDADWDQDPVGTYGYPTDMDTDDPDDDPPDAQFDQDDDDDDPPDDSVNVLVVLVVVLVVCVVDPDDDPDDPVVCPPADDQSVLSCCVNTPGPPDDVVCVVVQNDRSSVVVVVVVVVVVVVVVVVVVVVQQVDFDQAFADDCVVVVVVQPVDPDDQDPVLVVLLVVLNVQSRDRTDDDDDDDDDVPNPVVVSVVSSPPDTDRPPPPDDDDDPDDDDDDDDDD

Sequence (256 aa):
MMTCQISDGTGILTMRFFNFNAAMKNSLATGRRVLAYGEAKRGKYGAEMIHPEYRVQGDLSTPELQETLTPVYPTTEGIKQATLRKLTDQALELLDTCAITELLAPELAQGMMSLPEALRTLHRPPPTLQLSDLESGKHPAQRRLILEELLAHNLSMLALRAGAQHFHAQPLSPRDELKDKLLPPCRFKPTGAQARVTAEIERDMALDVPMMRLVQGDVGSGKTLVAALAALPRHCPRQAGGADGADGTAGGAARE

Solvent-accessible surface area (backbone atoms only — not comparable to full-atom values): 16185 Å² total; per-residue (Å²): 113,51,77,47,81,47,68,85,86,84,56,69,38,37,41,35,31,74,78,81,55,72,67,57,56,62,62,67,39,90,91,58,50,69,53,73,50,67,70,78,39,83,49,99,90,43,44,28,24,72,67,48,53,69,46,73,50,71,93,87,67,78,86,83,68,73,78,36,50,84,75,84,72,95,70,57,92,94,53,52,69,71,58,54,51,53,52,51,52,54,50,53,56,45,51,78,75,46,84,76,83,80,82,66,56,69,85,74,43,60,94,55,65,53,71,70,57,18,54,46,42,73,63,46,32,43,76,85,58,62,63,67,35,60,77,68,58,64,34,59,45,54,41,48,52,52,50,51,53,53,47,54,50,51,52,52,54,49,51,53,50,56,56,50,58,72,41,79,32,81,38,32,42,83,52,63,76,59,51,67,61,57,48,74,80,43,98,61,78,79,49,74,68,48,51,51,52,42,54,50,53,44,57,42,36,45,34,54,32,64,70,85,81,84,93,82,76,64,93,85,69,51,65,68,55,41,52,53,65,67,68,50,87,50,54,60,78,72,85,78,82,92,83,84,81,94,78,84,87,85,87,84,86,79,90,134